Protein AF-J1HLP3-F1 (afdb_monomer_lite)

Organism: NCBI:txid1125718

Sequence (208 aa):
MIPVDDSLIGHPLFWMPQRLLGRFELVSSDGTTQQEGQDVWVARVLLEAIAAGWYERSTGKWIDVLSEADREPDHVRSWMTGILEDPVLDTLEAPVSADAQWAIEAAQGLVGHLRSASDALAAAEIAAAVRSGDPETVRSGALAAGVIGVVDGAGCHPFGGWERLASAPDDTELVASALDRLDELREAGEESLEQLAQVFLGPGGIDS

Radius of gyration: 21.53 Å; chains: 1; bounding box: 54×41×53 Å

Foldseek 3Di:
DPDDDPVPLQQQVVQADPLLVDWDFDQDPVRDTDTHFQLLSVQLSVLFCVLLVQADPVVRDGGGLCPPVPDDPVRSVCCVVVVDDDPCSVPRHRGGDPDSCPSSVVSVVQSVLVLLQVLLVLLVVLLVQLVVLPLVSVLVSLVSNQCRPQTSNRTDPPDPLSVVCNVVVNPPVSSVVSNVVSVVSNVSNPVSVVVVCCQPVNDVHSND

Structure (mmCIF, N/CA/C/O backbone):
data_AF-J1HLP3-F1
#
_entry.id   AF-J1HLP3-F1
#
loop_
_atom_site.group_PDB
_atom_site.id
_atom_site.type_symbol
_atom_site.label_atom_id
_atom_site.label_alt_id
_atom_site.label_comp_id
_atom_site.label_asym_id
_atom_site.label_entity_id
_atom_site.label_seq_id
_atom_site.pdbx_PDB_ins_code
_atom_site.Cartn_x
_atom_site.Cartn_y
_atom_site.Cartn_z
_atom_site.occupancy
_atom_site.B_iso_or_equiv
_atom_site.auth_seq_id
_atom_site.auth_comp_id
_atom_site.auth_asym_id
_atom_site.auth_atom_id
_atom_site.pdbx_PDB_model_num
ATOM 1 N N . MET A 1 1 ? -27.709 2.090 -7.097 1.00 47.44 1 MET A N 1
ATOM 2 C CA . MET A 1 1 ? -27.448 1.048 -6.088 1.00 47.44 1 MET A CA 1
ATOM 3 C C . MET A 1 1 ? -25.959 0.776 -6.156 1.00 47.44 1 MET A C 1
ATOM 5 O O . MET A 1 1 ? -25.502 0.397 -7.227 1.00 47.44 1 MET A O 1
ATOM 9 N N . ILE A 1 2 ? -25.197 1.116 -5.116 1.00 48.84 2 ILE A N 1
ATOM 10 C CA . ILE A 1 2 ? -23.770 0.771 -5.067 1.00 48.84 2 ILE A CA 1
ATOM 11 C C . ILE A 1 2 ? -23.734 -0.747 -4.854 1.00 48.84 2 ILE A C 1
ATOM 13 O O . ILE A 1 2 ? -24.358 -1.203 -3.895 1.00 48.84 2 ILE A O 1
ATOM 17 N N . PRO A 1 3 ? -23.139 -1.544 -5.755 1.00 51.41 3 PRO A N 1
ATOM 18 C CA . PRO A 1 3 ? -23.010 -2.973 -5.524 1.00 51.41 3 PRO A CA 1
ATOM 19 C C . PRO A 1 3 ? -22.101 -3.163 -4.312 1.00 51.41 3 PRO A C 1
ATOM 21 O O . PRO A 1 3 ? -20.925 -2.811 -4.347 1.00 51.41 3 PRO A O 1
ATOM 24 N N . VAL A 1 4 ? -22.680 -3.653 -3.223 1.00 55.81 4 VAL A N 1
ATOM 25 C CA . VAL A 1 4 ? -21.931 -4.052 -2.039 1.00 55.81 4 VAL A CA 1
ATOM 26 C C . VAL A 1 4 ? -21.602 -5.525 -2.224 1.00 55.81 4 VAL A C 1
ATOM 28 O O . VAL A 1 4 ? -22.507 -6.365 -2.198 1.00 55.81 4 VAL A O 1
ATOM 31 N N . ASP A 1 5 ? -20.329 -5.802 -2.488 1.00 65.75 5 ASP A N 1
ATOM 32 C CA . ASP A 1 5 ? -19.792 -7.157 -2.523 1.00 65.75 5 ASP A CA 1
ATOM 33 C C . ASP A 1 5 ? -19.903 -7.760 -1.117 1.00 65.75 5 ASP A C 1
ATOM 35 O O . ASP A 1 5 ? -19.338 -7.227 -0.160 1.00 65.75 5 ASP A O 1
ATOM 39 N N . ASP A 1 6 ? -20.654 -8.856 -0.990 1.00 70.38 6 ASP A N 1
ATOM 40 C CA . ASP A 1 6 ? -20.847 -9.571 0.279 1.00 70.38 6 ASP A CA 1
ATOM 41 C C . ASP A 1 6 ? -19.529 -10.071 0.878 1.00 70.38 6 ASP A C 1
ATOM 43 O O . ASP A 1 6 ? -19.445 -10.292 2.081 1.00 70.38 6 ASP A O 1
ATOM 47 N N . SER A 1 7 ? -18.476 -10.208 0.069 1.00 71.88 7 SER A N 1
ATOM 48 C CA . SER A 1 7 ? -17.144 -10.556 0.565 1.00 71.88 7 SER A CA 1
ATOM 49 C C . SER A 1 7 ? -16.415 -9.396 1.254 1.00 71.88 7 SER A C 1
ATOM 51 O O . SER A 1 7 ? -15.420 -9.628 1.937 1.00 71.88 7 SER A O 1
ATOM 53 N N . LEU A 1 8 ? -16.899 -8.155 1.105 1.00 82.44 8 LEU A N 1
ATOM 54 C CA . LEU A 1 8 ? -16.246 -6.952 1.629 1.00 82.44 8 LEU A CA 1
ATOM 55 C C . LEU A 1 8 ? -16.978 -6.312 2.813 1.00 82.44 8 LEU A C 1
ATOM 57 O O . LEU A 1 8 ? -16.366 -5.515 3.521 1.00 82.44 8 LEU A O 1
ATOM 61 N N . ILE A 1 9 ? -18.248 -6.650 3.068 1.00 89.62 9 ILE A N 1
ATOM 62 C CA . ILE A 1 9 ? -19.028 -6.022 4.154 1.00 89.62 9 ILE A CA 1
ATOM 63 C C . ILE A 1 9 ? -18.461 -6.290 5.540 1.00 89.62 9 ILE A C 1
ATOM 65 O O . ILE A 1 9 ? -18.619 -5.463 6.424 1.00 89.62 9 ILE A O 1
ATOM 69 N N . GLY A 1 10 ? -17.818 -7.440 5.731 1.00 90.81 10 GLY A N 1
ATOM 70 C CA . GLY A 1 10 ? -17.166 -7.817 6.980 1.00 90.81 10 GLY A CA 1
ATOM 71 C C . GLY A 1 10 ? -15.722 -7.333 7.068 1.00 90.81 10 GLY A C 1
ATOM 72 O O . GLY A 1 10 ? -15.094 -7.430 8.119 1.00 90.81 10 GLY A O 1
ATOM 73 N N . HIS A 1 11 ? -15.172 -6.816 5.965 1.00 93.12 11 HIS A N 1
ATOM 74 C CA . HIS A 1 11 ? -13.755 -6.508 5.860 1.00 93.12 11 HIS A CA 1
ATOM 75 C C . HIS A 1 11 ? -13.376 -5.370 6.823 1.00 93.12 11 HIS A C 1
ATOM 77 O O . HIS A 1 11 ? -14.059 -4.345 6.857 1.00 93.12 11 HIS A O 1
ATOM 83 N N . PRO A 1 12 ? -12.258 -5.463 7.563 1.00 94.19 12 PRO A N 1
ATOM 84 C CA . PRO A 1 12 ? -11.917 -4.480 8.593 1.00 94.19 12 PRO A CA 1
ATOM 85 C C . PRO A 1 12 ? -11.678 -3.066 8.049 1.00 94.19 12 PRO A C 1
ATOM 87 O O . PRO A 1 12 ? -11.952 -2.091 8.736 1.00 94.19 12 PRO A O 1
ATOM 90 N N . LEU A 1 13 ? -11.247 -2.932 6.788 1.00 92.62 13 LEU A N 1
ATOM 91 C CA . LEU A 1 13 ? -11.145 -1.622 6.121 1.00 92.62 13 LEU A CA 1
ATOM 92 C C . LEU A 1 13 ? -12.501 -0.935 5.889 1.00 92.62 13 LEU A C 1
ATOM 94 O O . LEU A 1 13 ? -12.539 0.287 5.776 1.00 92.62 13 LEU A O 1
ATOM 98 N N . PHE A 1 14 ? -13.599 -1.693 5.806 1.00 91.56 14 PHE A N 1
ATOM 99 C CA . PHE A 1 14 ? -14.944 -1.120 5.744 1.00 91.56 14 PHE A CA 1
ATOM 100 C C . PHE A 1 14 ? -15.361 -0.551 7.110 1.00 91.56 14 PHE A C 1
ATOM 102 O O . PHE A 1 14 ? -15.952 0.522 7.178 1.00 91.56 14 PHE A O 1
ATOM 109 N N . TRP A 1 15 ? -14.960 -1.224 8.189 1.00 93.62 15 TRP A N 1
ATOM 110 C CA . TRP A 1 15 ? -15.198 -0.833 9.582 1.00 93.62 15 TRP A CA 1
ATOM 111 C C . TRP A 1 15 ? -14.008 -0.087 10.198 1.00 93.62 15 TRP A C 1
ATOM 113 O O . TRP A 1 15 ? -13.734 -0.218 11.390 1.00 93.62 15 TRP A O 1
ATOM 123 N N . MET A 1 16 ? -13.240 0.646 9.388 1.00 93.62 16 MET A N 1
ATOM 124 C CA . MET A 1 16 ? -11.990 1.239 9.851 1.00 93.62 16 MET A CA 1
ATOM 125 C C . MET A 1 16 ? -12.255 2.312 10.922 1.00 93.62 16 MET A C 1
ATOM 127 O O . MET A 1 16 ? -12.976 3.271 10.642 1.00 93.62 16 MET A O 1
ATOM 131 N N . PRO A 1 17 ? -11.626 2.216 12.108 1.00 93.00 17 PRO A N 1
ATOM 132 C CA . PRO A 1 17 ? -11.830 3.175 13.185 1.00 93.00 17 PRO A CA 1
ATOM 133 C C . PRO A 1 17 ? -11.520 4.608 12.782 1.00 93.00 17 PRO A C 1
ATOM 135 O O . PRO A 1 17 ? -10.526 4.881 12.095 1.00 93.00 17 PRO A O 1
ATOM 138 N N . GLN A 1 18 ? -12.291 5.553 13.318 1.00 89.00 18 GLN A N 1
ATOM 139 C CA . GLN A 1 18 ? -12.157 6.969 12.960 1.00 89.00 18 GLN A CA 1
ATOM 140 C C . GLN A 1 18 ? -10.745 7.528 13.202 1.00 89.00 18 GLN A C 1
ATOM 142 O O . GLN A 1 18 ? -10.251 8.369 12.446 1.00 89.00 18 GLN A O 1
ATOM 147 N N . ARG A 1 19 ? -10.050 7.025 14.229 1.00 89.38 19 ARG A N 1
ATOM 148 C CA . ARG A 1 19 ? -8.669 7.422 14.550 1.00 89.38 19 ARG A CA 1
ATOM 149 C C . ARG A 1 19 ? -7.654 7.046 13.461 1.00 89.38 19 ARG A C 1
ATOM 151 O O . ARG A 1 19 ? -6.606 7.676 13.358 1.00 89.38 19 ARG A O 1
ATOM 158 N N . LEU A 1 20 ? -7.947 6.027 12.652 1.00 93.00 20 LEU A N 1
ATOM 159 C CA . LEU A 1 20 ? -7.098 5.616 11.535 1.00 93.00 20 LEU A CA 1
ATOM 160 C C . LEU A 1 20 ? -7.429 6.377 10.253 1.00 93.00 20 LEU A C 1
ATOM 162 O O . LEU A 1 20 ? -6.534 6.599 9.445 1.00 93.00 20 LEU A O 1
ATOM 166 N N . LEU A 1 21 ? -8.670 6.844 10.093 1.00 91.44 21 LEU A N 1
ATOM 167 C CA . LEU A 1 21 ? -9.077 7.705 8.978 1.00 91.44 21 LEU A CA 1
ATOM 168 C C . LEU A 1 21 ? -8.406 9.087 9.026 1.00 91.44 21 LEU A C 1
ATOM 170 O O . LEU A 1 21 ? -8.060 9.650 7.986 1.00 91.44 21 LEU A O 1
ATOM 174 N N . GLY A 1 22 ? -8.213 9.636 10.228 1.00 90.75 22 GLY A N 1
ATOM 175 C CA . GLY A 1 22 ? -7.547 10.923 10.426 1.00 90.75 22 GLY A CA 1
ATOM 176 C C . GLY A 1 22 ? -6.064 10.886 10.047 1.00 90.75 22 GLY A C 1
ATOM 177 O O . GLY A 1 22 ? -5.365 9.920 10.350 1.00 90.75 22 GLY A O 1
ATOM 178 N N . ARG A 1 23 ? -5.577 11.957 9.409 1.00 92.69 23 ARG A N 1
ATOM 179 C CA . ARG A 1 23 ? -4.147 12.169 9.135 1.00 92.69 23 ARG A CA 1
ATOM 180 C C . ARG A 1 23 ? -3.478 12.896 10.291 1.00 92.69 23 ARG A C 1
ATOM 182 O O . ARG A 1 23 ? -4.046 13.857 10.810 1.00 92.69 23 ARG A O 1
ATOM 189 N N . PHE A 1 24 ? -2.268 12.478 10.645 1.00 91.31 24 PHE A N 1
ATOM 190 C CA . PHE A 1 24 ? -1.461 13.193 11.634 1.00 91.31 24 PHE A CA 1
ATOM 191 C C . PHE A 1 24 ? -0.883 14.494 11.062 1.00 91.31 24 PHE A C 1
ATOM 193 O O . PHE A 1 24 ? -0.587 14.593 9.870 1.00 91.31 24 PHE A O 1
ATOM 200 N N . GLU A 1 25 ? -0.691 15.486 11.930 1.00 92.75 25 GLU A N 1
ATOM 201 C CA . GLU A 1 25 ? 0.214 16.606 11.675 1.00 92.75 25 GLU A CA 1
ATOM 202 C C . GLU A 1 25 ? 1.593 16.223 12.221 1.00 92.75 25 GLU A C 1
ATOM 204 O O . GLU A 1 25 ? 1.755 15.949 13.410 1.00 92.75 25 GLU A O 1
ATOM 209 N N . LEU A 1 26 ? 2.575 16.141 11.330 1.00 88.25 26 LEU A N 1
ATOM 210 C CA . LEU A 1 26 ? 3.936 15.721 11.624 1.00 88.25 26 LEU A CA 1
ATOM 211 C C . LEU A 1 26 ? 4.825 16.950 11.751 1.00 88.25 26 LEU A C 1
ATOM 213 O O . LEU A 1 26 ? 4.762 17.855 10.921 1.00 88.25 26 LEU A O 1
ATOM 217 N N . VAL A 1 27 ? 5.681 16.959 12.770 1.00 85.75 27 VAL A N 1
ATOM 218 C CA . VAL A 1 27 ? 6.679 18.012 12.971 1.00 85.75 27 VAL A CA 1
ATOM 219 C C . VAL A 1 27 ? 8.010 17.533 12.404 1.00 85.75 27 VAL A C 1
ATOM 221 O O . VAL A 1 27 ? 8.578 16.545 12.869 1.00 85.75 27 VAL A O 1
ATOM 224 N N . SER A 1 28 ? 8.501 18.230 11.389 1.00 79.50 28 SER A N 1
ATOM 225 C CA . SER A 1 28 ? 9.809 18.003 10.782 1.00 79.50 28 SER A CA 1
ATOM 226 C C . SER A 1 28 ? 10.940 18.448 11.714 1.00 79.50 28 SER A C 1
ATOM 228 O O . SER A 1 28 ? 10.756 19.249 12.631 1.00 79.50 28 SER A O 1
ATOM 230 N N . SER A 1 29 ? 12.159 17.973 11.449 1.00 77.62 29 SER A N 1
ATOM 231 C CA . SER A 1 29 ? 13.353 18.318 12.237 1.00 77.62 29 SER A CA 1
ATOM 232 C C . SER A 1 29 ? 13.710 19.810 12.222 1.00 77.62 29 SER A C 1
ATOM 234 O O . SER A 1 29 ? 14.418 20.281 13.107 1.00 77.62 29 SER A O 1
ATOM 236 N N . ASP A 1 30 ? 13.243 20.554 11.219 1.00 83.69 30 ASP A N 1
ATOM 237 C CA . ASP A 1 30 ? 13.408 22.007 11.095 1.00 83.69 30 ASP A CA 1
ATOM 238 C C . ASP A 1 30 ? 12.292 22.811 11.794 1.00 83.69 30 ASP A C 1
ATOM 240 O O . ASP A 1 30 ? 12.280 24.040 11.735 1.00 83.69 30 ASP A O 1
ATOM 244 N N . GLY A 1 31 ? 11.367 22.127 12.478 1.00 83.69 31 GLY A N 1
ATOM 245 C CA . GLY A 1 31 ? 10.236 22.728 13.179 1.00 83.69 31 GLY A CA 1
ATOM 246 C C . GLY A 1 31 ? 9.052 23.081 12.279 1.00 83.69 31 GLY A C 1
ATOM 247 O O . GLY A 1 31 ? 8.074 23.642 12.774 1.00 83.69 31 GLY A O 1
ATOM 248 N N . THR A 1 32 ? 9.110 22.770 10.981 1.00 89.25 32 THR A N 1
ATOM 249 C CA . THR A 1 32 ? 7.949 22.907 10.095 1.00 89.25 32 THR A CA 1
ATOM 250 C C . THR A 1 32 ? 6.942 21.796 10.358 1.00 89.25 32 THR A C 1
ATOM 252 O O . THR A 1 32 ? 7.313 20.692 10.759 1.00 89.25 32 THR A O 1
ATOM 255 N N . THR A 1 33 ? 5.657 22.082 10.150 1.00 89.81 33 THR A N 1
ATOM 256 C CA . THR A 1 33 ? 4.617 21.055 10.204 1.00 89.81 33 THR A CA 1
ATOM 257 C C . THR A 1 33 ? 4.178 20.662 8.805 1.00 89.81 33 THR A C 1
ATOM 259 O O . THR A 1 33 ? 4.076 21.493 7.900 1.00 89.81 33 THR A O 1
ATOM 262 N N . GLN A 1 34 ? 3.939 19.369 8.621 1.00 89.88 34 GLN A N 1
ATOM 263 C CA . GLN A 1 34 ? 3.409 18.806 7.390 1.00 89.88 34 GLN A CA 1
ATOM 264 C C . GLN A 1 34 ? 2.355 17.759 7.717 1.00 89.88 34 GLN A C 1
ATOM 266 O O . GLN A 1 34 ? 2.442 17.056 8.722 1.00 89.88 34 GLN A O 1
ATOM 271 N N . GLN A 1 35 ? 1.347 17.644 6.864 1.00 93.50 35 GLN A N 1
ATOM 272 C CA . GLN A 1 35 ? 0.373 16.575 7.000 1.00 93.50 35 GLN A CA 1
ATOM 273 C C . GLN A 1 35 ? 1.020 15.233 6.638 1.00 93.50 35 GLN A C 1
ATOM 275 O O . GLN A 1 35 ? 1.859 15.153 5.744 1.00 93.50 35 GLN A O 1
ATOM 280 N N . GLU A 1 36 ? 0.613 14.176 7.331 1.00 93.56 36 GLU A N 1
ATOM 281 C CA . GLU A 1 36 ? 0.988 12.801 7.022 1.00 93.56 36 GLU A CA 1
ATOM 282 C C . GLU A 1 36 ? 0.704 12.448 5.551 1.00 93.56 36 GLU A C 1
ATOM 284 O O . GLU A 1 36 ? -0.452 12.459 5.107 1.00 93.56 36 GLU A O 1
ATOM 289 N N . GLY A 1 37 ? 1.768 12.086 4.825 1.00 93.06 37 GLY A N 1
ATOM 290 C CA . GLY A 1 37 ? 1.714 11.633 3.435 1.00 93.06 37 GLY A CA 1
ATOM 291 C C . GLY A 1 37 ? 0.878 10.364 3.245 1.00 93.06 37 GLY A C 1
ATOM 292 O O . GLY A 1 37 ? 0.581 9.628 4.189 1.00 93.06 37 GLY A O 1
ATOM 293 N N . GLN A 1 38 ? 0.441 10.106 2.014 1.00 94.69 38 GLN A N 1
ATOM 294 C CA . GLN A 1 38 ? -0.364 8.933 1.680 1.00 94.69 38 GLN A CA 1
ATOM 295 C C . GLN A 1 38 ? 0.337 7.616 2.020 1.00 94.69 38 GLN A C 1
ATOM 297 O O . GLN A 1 38 ? -0.302 6.765 2.632 1.00 94.69 38 GLN A O 1
ATOM 302 N N . ASP A 1 39 ? 1.618 7.457 1.706 1.00 94.31 39 ASP A N 1
ATOM 303 C CA . ASP A 1 39 ? 2.309 6.184 1.928 1.00 94.31 39 ASP A CA 1
ATOM 304 C C . ASP A 1 39 ? 2.539 5.935 3.421 1.00 94.31 39 ASP A C 1
ATOM 306 O O . ASP A 1 39 ? 2.389 4.808 3.885 1.00 94.31 39 ASP A O 1
ATOM 310 N N . VAL A 1 40 ? 2.838 6.993 4.188 1.00 95.38 40 VAL A N 1
ATOM 311 C CA . VAL A 1 40 ? 2.975 6.913 5.653 1.00 95.38 40 VAL A CA 1
ATOM 312 C C . VAL A 1 40 ? 1.655 6.478 6.279 1.00 95.38 40 VAL A C 1
ATOM 314 O O . VAL A 1 40 ? 1.637 5.582 7.116 1.00 95.38 40 VAL A O 1
ATOM 317 N N . TRP A 1 41 ? 0.542 7.051 5.821 1.00 95.62 41 TRP A N 1
ATOM 318 C CA . TRP A 1 41 ? -0.785 6.673 6.291 1.00 95.62 41 TRP A CA 1
ATOM 319 C C . TRP A 1 41 ? -1.153 5.235 5.953 1.00 95.62 41 TRP A C 1
ATOM 321 O O . TRP A 1 41 ? -1.623 4.509 6.826 1.00 95.62 41 TRP A O 1
ATOM 331 N N . VAL A 1 42 ? -0.918 4.801 4.711 1.00 94.75 42 VAL A N 1
ATOM 332 C CA . VAL A 1 42 ? -1.164 3.409 4.315 1.00 94.75 42 VAL A CA 1
ATOM 333 C C . VAL A 1 42 ? -0.308 2.467 5.159 1.00 94.75 42 VAL A C 1
ATOM 335 O O . VAL A 1 42 ? -0.836 1.504 5.711 1.00 94.75 42 VAL A O 1
ATOM 338 N N . ALA A 1 43 ? 0.984 2.766 5.328 1.00 95.12 43 ALA A N 1
ATOM 339 C CA . ALA A 1 43 ? 1.875 1.975 6.169 1.00 95.12 43 ALA A CA 1
ATOM 340 C C . ALA A 1 43 ? 1.367 1.911 7.615 1.00 95.12 43 ALA A C 1
ATOM 342 O O . ALA A 1 43 ? 1.284 0.826 8.181 1.00 95.12 43 ALA A O 1
ATOM 343 N N . ARG A 1 44 ? 0.941 3.040 8.191 1.00 95.06 44 ARG A N 1
ATOM 344 C CA . ARG A 1 44 ? 0.368 3.100 9.539 1.00 95.06 44 ARG A CA 1
ATOM 345 C C . ARG A 1 44 ? -0.884 2.239 9.682 1.00 95.06 44 ARG A C 1
ATOM 347 O O . ARG A 1 44 ? -0.994 1.497 10.653 1.00 95.06 44 ARG A O 1
ATOM 354 N N . VAL A 1 45 ? -1.817 2.318 8.732 1.00 94.94 45 VAL A N 1
ATOM 355 C CA . VAL A 1 45 ? -3.043 1.502 8.741 1.00 94.94 45 VAL A CA 1
ATOM 356 C C . VAL A 1 45 ? -2.704 0.013 8.659 1.00 94.94 45 VAL A C 1
ATOM 358 O O . VAL A 1 45 ? -3.277 -0.780 9.399 1.00 94.94 45 VAL A O 1
ATOM 361 N N . LEU A 1 46 ? -1.757 -0.380 7.804 1.00 93.25 46 LEU A N 1
ATOM 362 C CA . LEU A 1 46 ? -1.355 -1.784 7.661 1.00 93.25 46 LEU A CA 1
ATOM 363 C C . LEU A 1 46 ? -0.575 -2.305 8.876 1.00 93.25 46 LEU A C 1
ATOM 365 O O . LEU A 1 46 ? -0.761 -3.453 9.269 1.00 93.25 46 LEU A O 1
ATOM 369 N N . LEU A 1 47 ? 0.260 -1.472 9.500 1.00 92.38 47 LEU A N 1
ATOM 370 C CA . LEU A 1 47 ? 0.934 -1.803 10.758 1.00 92.38 47 LEU A CA 1
ATOM 371 C C . LEU A 1 47 ? -0.082 -2.023 11.881 1.00 92.38 47 LEU A C 1
ATOM 373 O O . LEU A 1 47 ? 0.008 -3.011 12.608 1.00 92.38 47 LEU A O 1
ATOM 377 N N . GLU A 1 48 ? -1.090 -1.155 11.971 1.00 92.94 48 GLU A N 1
ATOM 378 C CA . GLU A 1 48 ? -2.200 -1.332 12.903 1.00 92.94 48 GLU A CA 1
ATOM 379 C C . GLU A 1 48 ? -2.979 -2.617 12.613 1.00 92.94 48 GLU A C 1
ATOM 381 O O . GLU A 1 48 ? -3.254 -3.383 13.532 1.00 92.94 48 GLU A O 1
ATOM 386 N N . ALA A 1 49 ? -3.266 -2.901 11.341 1.00 92.31 49 ALA A N 1
ATOM 387 C CA . ALA A 1 49 ? -3.940 -4.125 10.927 1.00 92.31 49 ALA A CA 1
ATOM 388 C C . ALA A 1 49 ? -3.164 -5.385 11.347 1.00 92.31 49 ALA A C 1
ATOM 390 O O . ALA A 1 49 ? -3.766 -6.371 11.769 1.00 92.31 49 ALA A O 1
ATOM 391 N N . ILE A 1 50 ? -1.831 -5.358 11.270 1.00 89.06 50 ILE A N 1
ATOM 392 C CA . ILE A 1 50 ? -0.983 -6.458 11.738 1.00 89.06 50 ILE A CA 1
ATOM 393 C C . ILE A 1 50 ? -1.066 -6.586 13.264 1.00 89.06 50 ILE A C 1
ATOM 395 O O . ILE A 1 50 ? -1.363 -7.671 13.764 1.00 89.06 50 ILE A O 1
ATOM 399 N N . ALA A 1 51 ? -0.847 -5.496 14.003 1.00 88.81 51 ALA A N 1
ATOM 400 C CA . ALA A 1 51 ? -0.803 -5.527 15.466 1.00 88.81 51 ALA A CA 1
ATOM 401 C C . ALA A 1 51 ? -2.160 -5.853 16.108 1.00 88.81 51 ALA A C 1
ATOM 403 O O . ALA A 1 51 ? -2.222 -6.559 17.112 1.00 88.81 51 ALA A O 1
ATOM 404 N N . ALA A 1 52 ? -3.254 -5.376 15.512 1.00 91.38 52 ALA A N 1
ATOM 405 C CA . ALA A 1 52 ? -4.617 -5.639 15.958 1.00 91.38 52 ALA A CA 1
ATOM 406 C C . ALA A 1 52 ? -5.188 -6.965 15.422 1.00 91.38 52 ALA A C 1
ATOM 408 O O . ALA A 1 52 ? -6.354 -7.274 15.666 1.00 91.38 52 ALA A O 1
ATOM 409 N N . GLY A 1 53 ? -4.389 -7.752 14.691 1.00 90.81 53 GLY A N 1
ATOM 410 C CA . GLY A 1 53 ? -4.771 -9.086 14.233 1.00 90.81 53 GLY A CA 1
ATOM 411 C C . GLY A 1 53 ? -5.834 -9.098 13.134 1.00 90.81 53 GLY A C 1
ATOM 412 O O . GLY A 1 53 ? -6.571 -10.070 13.017 1.00 90.81 53 GLY A O 1
ATOM 413 N N . TRP A 1 54 ? -5.929 -8.045 12.319 1.00 93.31 54 TRP A N 1
ATOM 414 C CA . TRP A 1 54 ? -6.883 -7.977 11.206 1.00 93.31 54 TRP A CA 1
ATOM 415 C C . TRP A 1 54 ? -6.566 -8.972 10.102 1.00 93.31 54 TRP A C 1
ATOM 417 O O . TRP A 1 54 ? -7.472 -9.364 9.373 1.00 93.31 54 TRP A O 1
ATOM 427 N N . TYR A 1 55 ? -5.292 -9.332 9.950 1.00 90.25 55 TYR A N 1
ATOM 428 C CA . TYR A 1 55 ? -4.806 -10.189 8.880 1.00 90.25 55 TYR A CA 1
ATOM 429 C C . TYR A 1 55 ? -4.029 -11.380 9.443 1.00 90.25 55 TYR A C 1
ATOM 431 O O . TYR A 1 55 ? -2.965 -11.233 10.049 1.00 90.25 55 TYR A O 1
ATOM 439 N N . GLU A 1 56 ? -4.544 -12.583 9.202 1.00 87.44 56 GLU A N 1
ATOM 440 C CA . GLU A 1 56 ? -3.889 -13.836 9.547 1.00 87.44 56 GLU A CA 1
ATOM 441 C C . GLU A 1 56 ? -2.955 -14.265 8.407 1.00 87.44 56 GLU A C 1
ATOM 443 O O . GLU A 1 56 ? -3.372 -14.791 7.373 1.00 87.44 56 GLU A O 1
ATOM 448 N N . ARG A 1 57 ? -1.648 -14.076 8.609 1.00 80.25 57 ARG A N 1
ATOM 449 C CA . ARG A 1 57 ? -0.621 -14.367 7.594 1.00 80.25 57 ARG A CA 1
ATOM 450 C C . ARG A 1 57 ? -0.527 -15.833 7.179 1.00 80.25 57 ARG A C 1
ATOM 452 O O . ARG A 1 57 ? -0.227 -16.105 6.022 1.00 80.25 57 ARG A O 1
ATOM 459 N N . SER A 1 58 ? -0.767 -16.769 8.095 1.00 83.88 58 SER A N 1
ATOM 460 C CA . SER A 1 58 ? -0.692 -18.213 7.820 1.00 83.88 58 SER A CA 1
ATOM 461 C C . SER A 1 58 ? -1.766 -18.676 6.832 1.00 83.88 58 SER A C 1
ATOM 463 O O . SER A 1 58 ? -1.536 -19.616 6.071 1.00 83.88 58 SER A O 1
ATOM 465 N N . THR A 1 59 ? -2.931 -18.025 6.839 1.00 87.00 59 THR A N 1
ATOM 466 C CA . THR A 1 59 ? -4.080 -18.378 5.997 1.00 87.00 59 THR A CA 1
ATOM 467 C C . THR A 1 59 ? -4.318 -17.383 4.866 1.00 87.00 59 THR A C 1
ATOM 469 O O . THR A 1 59 ? -5.052 -17.700 3.929 1.00 87.00 59 THR A O 1
ATOM 472 N N . GLY A 1 60 ? -3.702 -16.201 4.937 1.00 85.44 60 GLY A N 1
ATOM 473 C CA . GLY A 1 60 ? -3.925 -15.101 4.008 1.00 85.44 60 GLY A CA 1
ATOM 474 C C . GLY A 1 60 ? -5.318 -14.485 4.134 1.00 85.44 60 GLY A C 1
ATOM 475 O O . GLY A 1 60 ? -5.842 -13.957 3.153 1.00 85.44 60 GLY A O 1
ATOM 476 N N . LYS A 1 61 ? -5.955 -14.605 5.305 1.00 89.62 61 LYS A N 1
ATOM 477 C CA . LYS A 1 61 ? -7.338 -14.171 5.526 1.00 89.62 61 LYS A CA 1
ATOM 478 C C . LYS A 1 61 ? -7.408 -12.927 6.390 1.00 89.62 61 LYS A C 1
ATOM 480 O O . LYS A 1 61 ? -6.626 -12.753 7.319 1.00 89.62 61 LYS A O 1
ATOM 485 N N . TRP A 1 62 ? -8.399 -12.100 6.096 1.00 92.69 62 TRP A N 1
ATOM 486 C CA . TRP A 1 62 ? -8.798 -10.996 6.954 1.00 92.69 62 TRP A CA 1
ATOM 487 C C . TRP A 1 62 ? -9.838 -11.469 7.967 1.00 92.69 62 TRP A C 1
ATOM 489 O O . TRP A 1 62 ? -10.584 -12.413 7.691 1.00 92.69 62 TRP A O 1
ATOM 499 N N . ILE A 1 63 ? -9.895 -10.813 9.123 1.00 92.69 63 ILE A N 1
ATOM 500 C CA . ILE A 1 63 ? -11.004 -10.987 10.060 1.00 92.69 63 ILE A CA 1
ATOM 501 C C . ILE A 1 63 ? -12.315 -10.539 9.416 1.00 92.69 63 ILE A C 1
ATOM 503 O O . ILE A 1 63 ? -12.334 -9.698 8.516 1.00 92.69 63 ILE A O 1
ATOM 507 N N . ASP A 1 64 ? -13.409 -11.076 9.932 1.00 92.44 64 ASP A N 1
ATOM 508 C CA . ASP A 1 64 ? -14.746 -10.575 9.661 1.00 92.44 64 ASP A CA 1
ATOM 509 C C . ASP A 1 64 ? -15.233 -9.809 10.895 1.00 92.44 64 ASP A C 1
ATOM 511 O O . ASP A 1 64 ? -15.526 -10.407 11.931 1.00 92.44 64 ASP A O 1
ATOM 515 N N . VAL A 1 65 ? -15.296 -8.482 10.798 1.00 92.88 65 VAL A N 1
ATOM 516 C CA . VAL A 1 65 ? -15.744 -7.607 11.894 1.00 92.88 65 VAL A CA 1
ATOM 517 C C . VAL A 1 65 ? -17.220 -7.843 12.229 1.00 92.88 65 VAL A C 1
ATOM 519 O O . VAL A 1 65 ? -17.634 -7.642 13.369 1.00 92.88 65 VAL A O 1
ATOM 522 N N . LEU A 1 66 ? -18.012 -8.332 11.270 1.00 91.38 66 LEU A N 1
ATOM 523 C CA . LEU A 1 66 ? -19.410 -8.685 11.496 1.00 91.38 66 LEU A CA 1
ATOM 524 C C . LEU A 1 66 ? -19.579 -10.054 12.159 1.00 91.38 66 LEU A C 1
ATOM 526 O O . LEU A 1 66 ? -20.676 -10.359 12.607 1.00 91.38 66 LEU A O 1
ATOM 530 N N . SER A 1 67 ? -18.525 -10.867 12.281 1.00 88.88 67 SER A N 1
ATOM 531 C CA . SER A 1 67 ? -18.653 -12.234 12.809 1.00 88.88 67 SER A CA 1
ATOM 532 C C . SER A 1 67 ? -19.257 -12.309 14.219 1.00 88.88 67 SER A C 1
ATOM 534 O O . SER A 1 67 ? -19.890 -13.309 14.558 1.00 88.88 67 SER A O 1
ATOM 536 N N . GLU A 1 68 ? -19.104 -11.253 15.025 1.00 83.75 68 GLU A N 1
ATOM 537 C CA . GLU A 1 68 ? -19.702 -11.140 16.363 1.00 83.75 68 GLU A CA 1
ATOM 538 C C . GLU A 1 68 ? -20.972 -10.273 16.397 1.00 83.75 68 GLU A C 1
ATOM 540 O O . GLU A 1 68 ? -21.789 -10.386 17.316 1.00 83.75 68 GLU A O 1
ATOM 545 N N . ALA A 1 69 ? -21.164 -9.413 15.395 1.00 83.44 69 ALA A N 1
ATOM 546 C CA . ALA A 1 69 ? -22.364 -8.610 15.242 1.00 83.44 69 ALA A CA 1
ATOM 547 C C . ALA A 1 69 ? -23.382 -9.445 14.465 1.00 83.44 69 ALA A C 1
ATOM 549 O O . ALA A 1 69 ? -23.350 -9.449 13.248 1.00 83.44 69 ALA A O 1
ATOM 550 N N . ASP A 1 70 ? -24.263 -10.164 15.165 1.00 85.25 70 ASP A N 1
ATOM 551 C CA . ASP A 1 70 ? -25.346 -11.002 14.612 1.00 85.25 70 ASP A CA 1
ATOM 552 C C . ASP A 1 70 ? -26.239 -10.228 13.608 1.00 85.25 70 ASP A C 1
ATOM 554 O O . ASP A 1 70 ? -27.312 -9.722 13.959 1.00 85.25 70 ASP A O 1
ATOM 558 N N . ARG A 1 71 ? -25.735 -10.020 12.383 1.00 88.88 71 ARG A N 1
ATOM 559 C CA . ARG A 1 71 ? -26.243 -9.119 11.344 1.00 88.88 71 ARG A CA 1
ATOM 560 C C . ARG A 1 71 ? -25.950 -9.680 9.967 1.00 88.88 71 ARG A C 1
ATOM 562 O O . ARG A 1 71 ? -24.813 -9.776 9.522 1.00 88.88 71 ARG A O 1
ATOM 569 N N . GLU A 1 72 ? -27.032 -9.981 9.269 1.00 88.94 72 GLU A N 1
ATOM 570 C CA . GLU A 1 72 ? -26.987 -10.479 7.903 1.00 88.94 72 GLU A CA 1
ATOM 571 C C . GLU A 1 72 ? -26.624 -9.365 6.899 1.00 88.94 72 GLU A C 1
ATOM 573 O O . GLU A 1 72 ? -26.960 -8.194 7.122 1.00 88.94 72 GLU A O 1
ATOM 578 N N . PRO A 1 73 ? -26.036 -9.707 5.740 1.00 87.81 73 PRO A N 1
ATOM 579 C CA . PRO A 1 73 ? -25.633 -8.741 4.716 1.00 87.81 73 PRO A CA 1
ATOM 580 C C . PRO A 1 73 ? -26.706 -7.724 4.300 1.00 87.81 73 PRO A C 1
ATOM 582 O O . PRO A 1 73 ? -26.439 -6.526 4.180 1.00 87.81 73 PRO A O 1
ATOM 585 N N . ASP A 1 74 ? -27.949 -8.172 4.116 1.00 89.56 74 ASP A N 1
ATOM 586 C CA . ASP A 1 74 ? -29.059 -7.299 3.711 1.00 89.56 74 ASP A CA 1
ATOM 587 C C . ASP A 1 74 ? -29.440 -6.278 4.792 1.00 89.56 74 ASP A C 1
ATOM 589 O O . ASP A 1 74 ? -29.900 -5.173 4.477 1.00 89.56 74 ASP A O 1
ATOM 593 N N . HIS A 1 75 ? -29.204 -6.617 6.062 1.00 92.06 75 HIS A N 1
ATOM 594 C CA . HIS A 1 75 ? -29.382 -5.705 7.186 1.00 92.06 75 HIS A CA 1
ATOM 595 C C . HIS A 1 75 ? -28.351 -4.577 7.113 1.00 92.06 75 HIS A C 1
ATOM 597 O O . HIS A 1 75 ? -28.720 -3.402 7.137 1.00 92.06 75 HIS A O 1
ATOM 603 N N . VAL A 1 76 ? -27.077 -4.933 6.920 1.00 91.94 76 VAL A N 1
ATOM 604 C CA . VAL A 1 76 ? -25.973 -3.973 6.775 1.00 91.94 76 VAL A CA 1
ATOM 605 C C . VAL A 1 76 ? -26.205 -3.057 5.572 1.00 91.94 76 VAL A C 1
ATOM 607 O O . VAL A 1 76 ? -26.080 -1.844 5.691 1.00 91.94 76 VAL A O 1
ATOM 610 N N . ARG A 1 77 ? -26.650 -3.587 4.426 1.00 89.94 77 ARG A N 1
ATOM 611 C CA . ARG A 1 77 ? -26.995 -2.767 3.244 1.00 89.94 77 ARG A CA 1
ATOM 612 C C . ARG A 1 77 ? -28.132 -1.781 3.506 1.00 89.94 77 ARG A C 1
ATOM 614 O O . ARG A 1 77 ? -28.093 -0.638 3.041 1.00 89.94 77 ARG A O 1
ATOM 621 N N . SER A 1 78 ? -29.164 -2.224 4.220 1.00 92.25 78 SER A N 1
ATOM 622 C CA . SER A 1 78 ? -30.301 -1.371 4.578 1.00 92.25 78 SER A CA 1
ATOM 623 C C . SER A 1 78 ? -29.864 -0.250 5.522 1.00 92.25 78 SER A C 1
ATOM 625 O O . SER A 1 78 ? -30.271 0.897 5.340 1.00 92.25 78 SER A O 1
ATOM 627 N N . TRP A 1 79 ? -28.967 -0.556 6.461 1.00 93.38 79 TRP A N 1
ATOM 628 C CA . TRP A 1 79 ? -28.331 0.431 7.329 1.00 93.38 79 TRP A CA 1
ATOM 629 C C . TRP A 1 79 ? -27.464 1.428 6.542 1.00 93.38 79 TRP A C 1
ATOM 631 O O . TRP A 1 79 ? -27.694 2.632 6.611 1.00 93.38 79 TRP A O 1
ATOM 641 N N . MET A 1 80 ? -26.566 0.952 5.671 1.00 89.00 80 MET A N 1
ATOM 642 C CA . MET A 1 80 ? -25.691 1.804 4.844 1.00 89.00 80 MET A CA 1
ATOM 643 C C . MET A 1 80 ? -26.450 2.790 3.948 1.00 89.00 80 MET A C 1
ATOM 645 O O . MET A 1 80 ? -25.934 3.847 3.589 1.00 89.00 80 MET A O 1
ATOM 649 N N . THR A 1 81 ? -27.661 2.427 3.522 1.00 91.31 81 THR A N 1
ATOM 650 C CA . THR A 1 81 ? -28.508 3.274 2.668 1.00 91.31 81 THR A CA 1
ATOM 651 C C . THR A 1 81 ? -29.424 4.203 3.466 1.00 91.31 81 THR A C 1
ATOM 653 O O . THR A 1 81 ? -30.186 4.961 2.865 1.00 91.31 81 THR A O 1
ATOM 656 N N . GLY A 1 82 ? -29.348 4.166 4.801 1.00 91.19 82 GLY A N 1
ATOM 657 C CA . GLY A 1 82 ? -30.186 4.947 5.709 1.00 91.19 82 GLY A CA 1
ATOM 658 C C . GLY A 1 82 ? -31.648 4.495 5.744 1.00 91.19 82 GLY A C 1
ATOM 659 O O . GLY A 1 82 ? -32.505 5.231 6.225 1.00 91.19 82 GLY A O 1
ATOM 660 N N . ILE A 1 83 ? -31.958 3.310 5.206 1.00 94.50 83 ILE A N 1
ATOM 661 C CA . ILE A 1 83 ? -33.300 2.711 5.275 1.00 94.50 83 ILE A CA 1
ATOM 662 C C . ILE A 1 83 ? -33.576 2.200 6.695 1.00 94.50 83 ILE A C 1
ATOM 664 O O . ILE A 1 83 ? -34.727 2.173 7.132 1.00 94.50 83 ILE A O 1
ATOM 668 N N . LEU A 1 84 ? -32.520 1.801 7.402 1.00 94.44 84 LEU A N 1
ATOM 669 C CA . LEU A 1 84 ? -32.558 1.255 8.748 1.00 94.44 84 LEU A CA 1
ATOM 670 C C . LEU A 1 84 ? -31.564 2.000 9.649 1.00 94.44 84 LEU A C 1
ATOM 672 O O . LEU A 1 84 ? -30.469 2.335 9.209 1.00 94.44 84 LEU A O 1
ATOM 676 N N . GLU A 1 85 ? -31.932 2.213 10.908 1.00 93.75 85 GLU A N 1
ATOM 677 C CA . GLU A 1 85 ? -31.012 2.643 11.967 1.00 93.75 85 GLU A CA 1
ATOM 678 C C . GLU A 1 85 ? -30.617 1.419 12.804 1.00 93.75 85 GLU A C 1
ATOM 680 O O . GLU A 1 85 ? -31.484 0.618 13.166 1.00 93.75 85 GLU A O 1
ATOM 685 N N . ASP A 1 86 ? -29.329 1.270 13.119 1.00 94.81 86 ASP A N 1
ATOM 686 C CA . ASP A 1 86 ? -28.829 0.170 13.945 1.00 94.81 86 ASP A CA 1
ATOM 687 C C . ASP A 1 86 ? -27.700 0.645 14.873 1.00 94.81 86 ASP A C 1
ATOM 689 O O . ASP A 1 86 ? -26.558 0.773 14.430 1.00 94.81 86 ASP A O 1
ATOM 693 N N . PRO A 1 87 ? -27.981 0.823 16.180 1.00 93.88 87 PRO A N 1
ATOM 694 C CA . PRO A 1 87 ? -26.989 1.290 17.146 1.00 93.88 87 PRO A CA 1
ATOM 695 C C . PRO A 1 87 ? -25.752 0.392 17.278 1.00 93.88 87 PRO A C 1
ATOM 697 O O . PRO A 1 87 ? -24.701 0.860 17.715 1.00 93.88 87 PRO A O 1
ATOM 700 N N . VAL A 1 88 ? -25.863 -0.902 16.949 1.00 93.88 88 VAL A N 1
ATOM 701 C CA . VAL A 1 88 ? -24.706 -1.806 16.955 1.00 93.88 88 VAL A CA 1
ATOM 702 C C . VAL A 1 88 ? -23.794 -1.457 15.788 1.00 93.88 88 VAL A C 1
ATOM 704 O O . VAL A 1 88 ? -22.614 -1.218 16.011 1.00 93.88 88 VAL A O 1
ATOM 707 N N . LEU A 1 89 ? -24.339 -1.358 14.572 1.00 93.56 89 LEU A N 1
ATOM 708 C CA . LEU A 1 89 ? -23.558 -1.010 13.381 1.00 93.56 89 LEU A CA 1
ATOM 709 C C . LEU A 1 89 ? -23.015 0.425 13.447 1.00 93.56 89 LEU A C 1
ATOM 711 O O . LEU A 1 89 ? -21.898 0.666 13.008 1.00 93.56 89 LEU A O 1
ATOM 715 N N . ASP A 1 90 ? -23.744 1.352 14.074 1.00 93.12 90 ASP A N 1
ATOM 716 C CA . ASP A 1 90 ? -23.302 2.740 14.279 1.00 93.12 90 ASP A CA 1
ATOM 717 C C . ASP A 1 90 ? -22.044 2.864 15.157 1.00 93.12 90 ASP A C 1
ATOM 719 O O . ASP A 1 90 ? -21.358 3.885 15.121 1.00 93.12 90 ASP A O 1
ATOM 723 N N . THR A 1 91 ? -21.759 1.850 15.980 1.00 92.69 91 THR A N 1
ATOM 724 C CA . THR A 1 91 ? -20.609 1.829 16.901 1.00 92.69 91 THR A CA 1
ATOM 725 C C . THR A 1 91 ? -19.597 0.737 16.575 1.00 92.69 91 THR A C 1
ATOM 727 O O . THR A 1 91 ? -18.584 0.619 17.264 1.00 92.69 91 THR A O 1
ATOM 730 N N . LEU A 1 92 ? -19.869 -0.065 15.544 1.00 94.12 92 LEU A N 1
ATOM 731 C CA . LEU A 1 92 ? -19.016 -1.168 15.149 1.00 94.12 92 LEU A CA 1
ATOM 732 C C . LEU A 1 92 ? -17.758 -0.624 14.471 1.00 94.12 92 LEU A C 1
ATOM 734 O O . LEU A 1 92 ? -17.825 0.146 13.517 1.00 94.12 92 LEU A O 1
ATOM 738 N N . GLU A 1 93 ? -16.603 -1.062 14.954 1.00 94.56 93 GLU A N 1
ATOM 739 C CA . GLU A 1 93 ? -15.303 -0.714 14.399 1.00 94.56 93 GLU A CA 1
ATOM 740 C C . GLU A 1 93 ? -14.382 -1.942 14.454 1.00 94.56 93 GLU A C 1
ATOM 742 O O . GLU A 1 93 ? -14.512 -2.802 15.330 1.00 94.56 93 GLU A O 1
ATOM 747 N N . ALA A 1 94 ? -13.428 -2.026 13.528 1.00 94.69 94 ALA A N 1
ATOM 748 C CA . ALA A 1 94 ? -12.365 -3.019 13.587 1.00 94.69 94 ALA A CA 1
ATOM 749 C C . ALA A 1 94 ? -11.477 -2.785 14.833 1.00 94.69 94 ALA A C 1
ATOM 751 O O . ALA A 1 94 ? -11.267 -1.638 15.239 1.00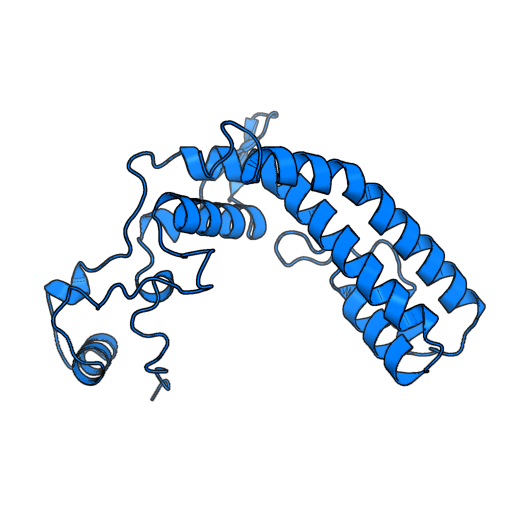 94.69 94 ALA A O 1
ATOM 752 N N . PRO A 1 95 ? -10.926 -3.844 15.455 1.00 93.12 95 PRO A N 1
ATOM 753 C CA . PRO A 1 95 ? -10.133 -3.711 16.676 1.00 93.12 95 PRO A CA 1
ATOM 754 C C . PRO A 1 95 ? -8.870 -2.884 16.435 1.00 93.12 95 PRO A C 1
ATOM 756 O O . PRO A 1 95 ? -8.351 -2.834 15.330 1.00 93.12 95 PRO A O 1
ATOM 759 N N . VAL A 1 96 ? -8.327 -2.257 17.469 1.00 92.31 96 VAL A N 1
ATOM 760 C CA . VAL A 1 96 ? -7.120 -1.436 17.353 1.00 92.31 96 VAL A CA 1
ATOM 761 C C . VAL A 1 96 ? -6.245 -1.548 18.592 1.00 92.31 96 VAL A C 1
ATOM 763 O O . VAL A 1 96 ? -6.730 -1.837 19.686 1.00 92.31 96 VAL A O 1
ATOM 766 N N . SER A 1 97 ? -4.952 -1.291 18.427 1.00 88.69 97 SER A N 1
ATOM 767 C CA . SER A 1 97 ? -3.969 -1.274 19.505 1.00 88.69 97 SER A CA 1
ATOM 768 C C . SER A 1 97 ? -4.298 -0.212 20.563 1.00 88.69 97 SER A C 1
ATOM 770 O O . SER A 1 97 ? -4.868 0.845 20.281 1.00 88.69 97 SER A O 1
ATOM 772 N N . ALA A 1 98 ? -3.924 -0.463 21.818 1.00 86.19 98 ALA A N 1
ATOM 773 C CA . ALA A 1 98 ? -4.163 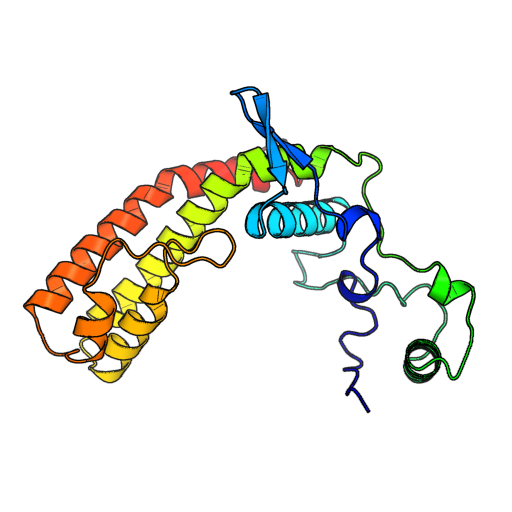0.501 22.896 1.00 86.19 98 ALA A CA 1
ATOM 774 C C . ALA A 1 98 ? -3.333 1.787 22.726 1.00 86.19 98 ALA A C 1
ATOM 776 O O . ALA A 1 98 ? -3.808 2.877 23.043 1.00 86.19 98 ALA A O 1
ATOM 777 N N . ASP A 1 99 ? -2.112 1.659 22.208 1.00 86.81 99 ASP A N 1
ATOM 778 C CA . ASP A 1 99 ? -1.261 2.792 21.862 1.00 86.81 99 ASP A CA 1
ATOM 779 C C . ASP A 1 99 ? -1.737 3.403 20.535 1.00 86.81 99 ASP A C 1
ATOM 781 O O . ASP A 1 99 ? -1.910 2.698 19.545 1.00 86.81 99 ASP A O 1
ATOM 785 N N . ALA A 1 100 ? -1.990 4.710 20.515 1.00 79.31 100 ALA A N 1
ATOM 786 C CA . ALA A 1 100 ? -2.423 5.423 19.314 1.00 79.31 100 ALA A CA 1
ATOM 787 C C . ALA A 1 100 ? -1.250 6.015 18.509 1.00 79.31 100 ALA A C 1
ATOM 789 O O . ALA A 1 100 ? -1.456 6.455 17.378 1.00 79.31 100 ALA A O 1
ATOM 790 N N . GLN A 1 101 ? -0.046 6.069 19.088 1.00 86.19 101 GLN A N 1
ATOM 791 C CA . GLN A 1 101 ? 1.131 6.718 18.506 1.00 86.19 101 GLN A CA 1
ATOM 792 C C . GLN A 1 101 ? 2.148 5.724 17.942 1.00 86.19 101 GLN A C 1
ATOM 794 O O . GLN A 1 101 ? 2.832 6.060 16.977 1.00 86.19 101 GLN A O 1
ATOM 799 N N . TRP A 1 102 ? 2.202 4.493 18.458 1.00 90.62 102 TRP A N 1
ATOM 800 C CA . TRP A 1 102 ? 3.190 3.499 18.012 1.00 90.62 102 TRP A CA 1
ATOM 801 C C . TRP A 1 102 ? 3.240 3.350 16.478 1.00 90.62 102 TRP A C 1
ATOM 803 O O . TRP A 1 102 ? 4.313 3.366 15.874 1.00 90.62 102 TRP A O 1
ATOM 813 N N . ALA A 1 103 ? 2.071 3.266 15.830 1.00 91.31 103 ALA A N 1
ATOM 814 C CA . ALA A 1 103 ? 1.978 2.972 14.408 1.00 91.31 103 ALA A CA 1
ATOM 815 C C . ALA A 1 103 ? 2.460 4.142 13.539 1.00 91.31 103 ALA A C 1
ATOM 817 O O . ALA A 1 103 ? 3.002 3.899 12.463 1.00 91.31 103 ALA A O 1
ATOM 818 N N . ILE A 1 104 ? 2.291 5.401 13.980 1.00 92.69 104 ILE A N 1
ATOM 819 C CA . ILE A 1 104 ? 2.818 6.550 13.227 1.00 92.69 104 ILE A CA 1
ATOM 820 C C . ILE A 1 104 ? 4.342 6.626 13.344 1.00 92.69 104 ILE A C 1
ATOM 822 O O . ILE A 1 104 ? 5.012 6.815 12.332 1.00 92.69 104 ILE A O 1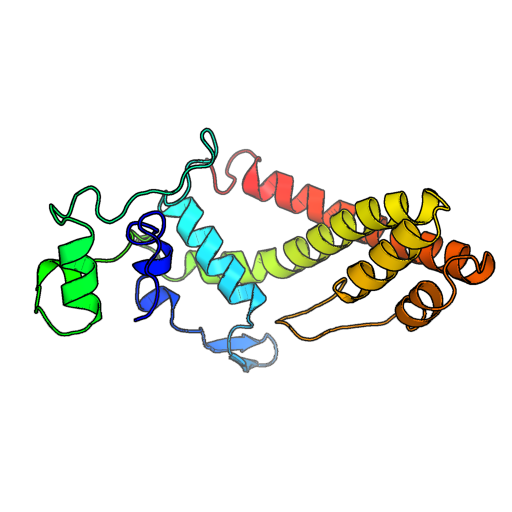
ATOM 826 N N . GLU A 1 105 ? 4.897 6.393 14.534 1.00 91.06 105 GLU A N 1
ATOM 827 C CA . GLU A 1 105 ? 6.349 6.380 14.747 1.00 91.06 105 GLU A CA 1
ATOM 828 C C . GLU A 1 105 ? 7.019 5.279 13.913 1.00 91.06 105 GLU A C 1
ATOM 830 O O . GLU A 1 105 ? 7.986 5.532 13.187 1.00 91.06 105 GLU A O 1
ATOM 835 N N . ALA A 1 106 ? 6.447 4.072 13.940 1.00 91.88 106 ALA A N 1
ATOM 836 C CA . ALA A 1 106 ? 6.907 2.954 13.127 1.00 91.88 106 ALA A CA 1
ATOM 837 C C . ALA A 1 106 ? 6.769 3.244 11.623 1.00 91.88 106 ALA A C 1
ATOM 839 O O . ALA A 1 106 ? 7.718 3.033 10.867 1.00 91.88 106 ALA A O 1
ATOM 840 N N . ALA A 1 107 ? 5.630 3.782 11.171 1.00 94.06 107 ALA A N 1
ATOM 841 C CA . ALA A 1 107 ? 5.420 4.112 9.763 1.00 94.06 107 ALA A CA 1
ATOM 842 C C . ALA A 1 107 ? 6.432 5.147 9.250 1.00 94.06 107 ALA A C 1
ATOM 844 O O . ALA A 1 107 ? 6.991 4.967 8.167 1.00 94.06 107 ALA A O 1
ATOM 845 N N . GLN A 1 108 ? 6.720 6.198 10.025 1.00 92.75 108 GLN A N 1
ATOM 846 C CA . GLN A 1 108 ? 7.720 7.205 9.656 1.00 92.75 108 GLN A CA 1
ATOM 847 C C . GLN A 1 108 ? 9.126 6.605 9.530 1.00 92.75 108 GLN A C 1
ATOM 849 O O . GLN A 1 108 ? 9.860 6.974 8.613 1.00 92.75 108 GLN A O 1
ATOM 854 N N . GLY A 1 109 ? 9.488 5.667 10.412 1.00 91.44 109 GLY A N 1
ATOM 855 C CA . GLY A 1 109 ? 10.768 4.958 10.344 1.00 91.44 109 GLY A CA 1
ATOM 856 C C . GLY A 1 109 ? 10.869 3.971 9.176 1.00 91.44 109 GLY A C 1
ATOM 857 O O . GLY A 1 109 ? 11.955 3.766 8.640 1.00 91.44 109 GLY A O 1
ATOM 858 N N . LEU A 1 110 ? 9.750 3.375 8.752 1.00 94.12 110 LEU A N 1
ATOM 859 C CA . LEU A 1 110 ? 9.744 2.287 7.768 1.00 94.12 110 LEU A CA 1
ATOM 860 C C . LEU A 1 110 ? 9.433 2.725 6.338 1.00 94.12 110 LEU A C 1
ATOM 862 O O . LEU A 1 110 ? 9.867 2.048 5.408 1.00 94.12 110 LEU A O 1
ATOM 866 N N . VAL A 1 111 ? 8.707 3.827 6.122 1.00 94.12 111 VAL A N 1
ATOM 867 C CA . VAL A 1 111 ? 8.196 4.190 4.784 1.00 94.12 111 VAL A CA 1
ATOM 868 C C . VAL A 1 111 ? 9.307 4.322 3.736 1.00 94.12 111 VAL A C 1
ATOM 870 O O . VAL A 1 111 ? 9.122 3.917 2.592 1.00 94.12 111 VAL A O 1
ATOM 873 N N . GLY A 1 112 ? 10.480 4.836 4.123 1.00 93.00 112 GLY A N 1
ATOM 874 C CA . GLY A 1 112 ? 11.635 4.938 3.229 1.00 93.00 112 GLY A CA 1
ATOM 875 C C . GLY A 1 112 ? 12.127 3.564 2.778 1.00 93.00 112 GLY A C 1
ATOM 876 O O . GLY A 1 112 ? 12.322 3.341 1.587 1.00 93.00 112 GLY A O 1
ATOM 877 N N . HIS A 1 113 ? 12.238 2.621 3.715 1.00 95.06 113 HIS A N 1
ATOM 878 C CA . HIS A 1 113 ? 12.621 1.246 3.412 1.00 95.06 113 HIS A CA 1
ATOM 879 C C . HIS A 1 113 ? 11.555 0.516 2.590 1.00 95.06 113 HIS A C 1
ATOM 881 O O . HIS A 1 113 ? 11.900 -0.178 1.638 1.00 95.06 113 HIS A O 1
ATOM 887 N N . LEU A 1 114 ? 10.269 0.703 2.905 1.00 94.31 114 LEU A N 1
ATOM 888 C CA . LEU A 1 114 ? 9.155 0.119 2.150 1.00 94.31 114 LEU A CA 1
ATOM 889 C C . LEU A 1 114 ? 9.155 0.586 0.690 1.00 94.31 114 LEU A C 1
ATOM 891 O O . LEU A 1 114 ? 9.016 -0.241 -0.208 1.00 94.31 114 LEU A O 1
ATOM 895 N N . ARG A 1 115 ? 9.367 1.886 0.447 1.00 93.31 115 ARG A N 1
ATOM 896 C CA . ARG A 1 115 ? 9.481 2.451 -0.907 1.00 93.31 115 ARG A CA 1
ATOM 897 C C . ARG A 1 115 ? 10.667 1.849 -1.660 1.00 93.31 115 ARG A C 1
ATOM 899 O O . ARG A 1 115 ? 10.471 1.286 -2.731 1.00 93.31 115 ARG A O 1
ATOM 906 N N . SER A 1 116 ? 11.865 1.875 -1.073 1.00 93.56 116 SER A N 1
ATOM 907 C CA . SER A 1 116 ? 13.073 1.325 -1.706 1.00 93.56 116 SER A CA 1
ATOM 908 C C . SER A 1 116 ? 12.967 -0.177 -1.993 1.00 93.56 116 SER A C 1
ATOM 910 O O . SER A 1 116 ? 13.376 -0.635 -3.056 1.00 93.56 116 SER A O 1
ATOM 912 N N . ALA A 1 117 ? 12.393 -0.954 -1.071 1.00 94.56 117 ALA A N 1
ATOM 913 C CA . ALA A 1 117 ? 12.168 -2.384 -1.263 1.00 94.56 117 ALA A CA 1
ATOM 914 C C . ALA A 1 117 ? 11.121 -2.666 -2.354 1.00 94.56 117 ALA A C 1
ATOM 916 O O . ALA A 1 117 ? 11.317 -3.565 -3.172 1.00 94.56 117 ALA A O 1
ATOM 917 N N . SER A 1 118 ? 10.034 -1.887 -2.390 1.00 92.94 118 SER A N 1
ATOM 918 C CA . SER A 1 118 ? 9.011 -1.971 -3.437 1.00 92.94 118 SER A CA 1
ATOM 919 C C . SER A 1 118 ? 9.596 -1.653 -4.814 1.00 92.94 118 SER A C 1
ATOM 921 O O . SER A 1 118 ? 9.372 -2.405 -5.761 1.00 92.94 118 SER A O 1
ATOM 923 N N . ASP A 1 119 ? 10.383 -0.580 -4.921 1.00 93.56 119 ASP A N 1
ATOM 924 C CA . ASP A 1 119 ? 11.053 -0.188 -6.162 1.00 93.56 119 ASP A CA 1
ATOM 925 C C . ASP A 1 119 ? 12.038 -1.264 -6.632 1.00 93.56 119 ASP A C 1
ATOM 927 O O . ASP A 1 119 ? 12.059 -1.596 -7.816 1.00 93.56 119 ASP A O 1
ATOM 931 N N . ALA A 1 120 ? 12.813 -1.862 -5.722 1.00 94.94 120 ALA A N 1
ATOM 932 C CA . ALA A 1 120 ? 13.746 -2.933 -6.063 1.00 94.94 120 ALA A CA 1
ATOM 933 C C . ALA A 1 120 ? 13.046 -4.214 -6.539 1.00 94.94 120 ALA A C 1
ATOM 935 O O . ALA A 1 120 ? 13.497 -4.836 -7.506 1.00 94.94 120 ALA A O 1
ATOM 936 N N . LEU A 1 121 ? 11.935 -4.600 -5.899 1.00 94.50 121 LEU A N 1
ATOM 937 C CA . LEU A 1 121 ? 11.138 -5.752 -6.324 1.00 94.50 121 LEU A CA 1
ATOM 938 C C . LEU A 1 121 ? 10.517 -5.510 -7.706 1.00 94.50 121 LEU A C 1
ATOM 940 O O . LEU A 1 121 ? 10.677 -6.336 -8.605 1.00 94.50 121 LEU A O 1
ATOM 944 N N . ALA A 1 122 ? 9.879 -4.351 -7.898 1.00 94.19 122 ALA A N 1
ATOM 945 C CA . ALA A 1 122 ? 9.314 -3.960 -9.185 1.00 94.19 122 ALA A CA 1
ATOM 946 C C . ALA A 1 122 ? 10.394 -3.914 -10.277 1.00 94.19 122 ALA A C 1
ATOM 948 O O . ALA A 1 122 ? 10.185 -4.417 -11.382 1.00 94.19 122 ALA A O 1
ATOM 949 N N . ALA A 1 123 ? 11.575 -3.373 -9.963 1.00 95.12 123 ALA A N 1
ATOM 950 C CA . ALA A 1 123 ? 12.688 -3.304 -10.898 1.00 95.12 123 ALA A CA 1
ATOM 951 C C . ALA A 1 123 ? 13.156 -4.696 -11.346 1.00 95.12 123 ALA A C 1
ATOM 953 O O . ALA A 1 123 ? 13.397 -4.904 -12.536 1.00 95.12 123 ALA A O 1
ATOM 954 N N . ALA A 1 124 ? 13.229 -5.668 -10.432 1.00 95.81 124 ALA A N 1
ATOM 955 C CA . ALA A 1 124 ? 13.595 -7.042 -10.765 1.00 95.81 124 ALA A CA 1
ATOM 956 C C . ALA A 1 124 ? 12.570 -7.712 -11.703 1.00 95.81 124 ALA A C 1
ATOM 958 O O . ALA A 1 124 ? 12.959 -8.339 -12.695 1.00 95.81 124 ALA A O 1
ATOM 959 N N . GLU A 1 125 ? 11.272 -7.551 -11.428 1.00 95.69 125 GLU A N 1
ATOM 960 C CA . GLU A 1 125 ? 10.194 -8.097 -12.266 1.00 95.69 125 GLU A CA 1
ATOM 961 C C . GLU A 1 125 ? 10.174 -7.457 -13.659 1.00 95.69 125 GLU A C 1
ATOM 963 O O . GLU A 1 125 ? 10.122 -8.149 -14.680 1.00 95.69 125 GLU A O 1
ATOM 968 N N . ILE A 1 126 ? 10.293 -6.131 -13.719 1.00 95.88 126 ILE A N 1
ATOM 969 C CA . ILE A 1 126 ? 10.321 -5.390 -14.980 1.00 95.88 126 ILE A CA 1
ATOM 970 C C . ILE A 1 126 ? 11.580 -5.730 -15.779 1.00 95.88 126 ILE A C 1
ATOM 972 O O . ILE A 1 126 ? 11.498 -5.903 -16.994 1.00 95.88 126 ILE A O 1
ATOM 976 N N . ALA A 1 127 ? 12.737 -5.896 -15.135 1.00 96.62 127 ALA A N 1
ATOM 977 C CA . ALA A 1 127 ? 13.957 -6.302 -15.827 1.00 96.62 127 ALA A CA 1
ATOM 978 C C . ALA A 1 127 ? 13.805 -7.685 -16.472 1.00 96.62 127 ALA A C 1
ATOM 980 O O . ALA A 1 127 ? 14.287 -7.897 -17.585 1.00 96.62 127 ALA A O 1
ATOM 981 N N . ALA A 1 128 ? 13.104 -8.622 -15.825 1.00 96.50 128 ALA A N 1
ATOM 982 C CA . ALA A 1 128 ? 12.781 -9.912 -16.430 1.00 96.50 128 ALA A CA 1
ATOM 983 C C . ALA A 1 128 ? 11.874 -9.756 -17.666 1.00 96.50 128 ALA A C 1
ATOM 985 O O . ALA A 1 128 ? 12.139 -10.375 -18.699 1.00 96.50 128 ALA A O 1
ATOM 986 N N . ALA A 1 129 ? 10.862 -8.883 -17.595 1.00 95.88 129 ALA A N 1
ATOM 987 C CA . ALA A 1 129 ? 9.995 -8.564 -18.729 1.00 95.88 129 ALA A CA 1
ATOM 988 C C . ALA A 1 129 ? 10.780 -7.940 -19.898 1.00 95.88 129 ALA A C 1
ATOM 990 O O . ALA A 1 129 ? 10.636 -8.372 -21.041 1.00 95.88 129 ALA A O 1
ATOM 991 N N . VAL A 1 130 ? 11.671 -6.985 -19.622 1.00 95.25 130 VAL A N 1
ATOM 992 C CA . VAL A 1 130 ? 12.500 -6.327 -20.645 1.00 95.25 130 VAL A CA 1
ATOM 993 C C . VAL A 1 130 ? 13.505 -7.307 -21.270 1.00 95.25 130 VAL A C 1
ATOM 995 O O . VAL A 1 130 ? 13.668 -7.332 -22.489 1.00 95.25 130 VAL A O 1
ATOM 998 N N . ARG A 1 131 ? 14.131 -8.183 -20.471 1.00 96.44 131 ARG A N 1
ATOM 999 C CA . ARG A 1 131 ? 15.071 -9.213 -20.962 1.00 96.44 131 ARG A CA 1
ATOM 1000 C C . ARG A 1 131 ? 14.411 -10.289 -21.829 1.00 96.44 131 ARG A C 1
ATOM 1002 O O . ARG A 1 131 ? 15.131 -11.001 -22.526 1.00 96.44 131 ARG A O 1
ATOM 1009 N N . SER A 1 132 ? 13.082 -10.420 -21.809 1.00 95.44 132 SER A N 1
ATOM 1010 C CA . SER A 1 132 ? 12.369 -11.377 -22.669 1.00 95.44 132 SER A CA 1
ATOM 1011 C C . SER A 1 132 ? 12.592 -11.110 -24.162 1.00 95.44 132 SER A C 1
ATOM 1013 O O . SER A 1 132 ? 12.542 -12.044 -24.962 1.00 95.44 132 SER A O 1
ATOM 1015 N N . GLY A 1 133 ? 12.837 -9.844 -24.531 1.00 90.19 133 GLY A N 1
ATOM 1016 C CA . GLY A 1 133 ? 12.969 -9.399 -25.918 1.00 90.19 133 GLY A CA 1
ATOM 1017 C C . GLY A 1 133 ? 11.669 -9.460 -26.726 1.00 90.19 133 GLY A C 1
ATOM 1018 O O . GLY A 1 133 ? 11.686 -9.137 -27.910 1.00 90.19 133 GLY A O 1
ATOM 1019 N N . ASP A 1 134 ? 10.551 -9.869 -26.118 1.00 96.62 134 ASP A N 1
ATOM 1020 C CA . ASP A 1 134 ? 9.239 -9.826 -26.755 1.00 96.62 134 ASP A CA 1
ATOM 1021 C C . ASP A 1 134 ? 8.706 -8.378 -26.751 1.00 96.62 134 ASP A C 1
ATOM 1023 O O . ASP A 1 134 ? 8.568 -7.791 -25.673 1.00 96.62 134 ASP A O 1
ATOM 1027 N N . PRO A 1 135 ? 8.372 -7.780 -27.910 1.00 96.44 135 PRO A N 1
ATOM 1028 C CA . PRO A 1 135 ? 8.064 -6.351 -27.985 1.00 96.44 135 PRO A CA 1
ATOM 1029 C C . PRO A 1 135 ? 6.836 -5.926 -27.164 1.00 96.44 135 PRO A C 1
ATOM 1031 O O . PRO A 1 135 ? 6.769 -4.797 -26.672 1.00 96.44 135 PRO A O 1
ATOM 1034 N N . GLU A 1 136 ? 5.844 -6.808 -27.012 1.00 97.12 136 GLU A N 1
ATOM 1035 C CA . GLU A 1 136 ? 4.639 -6.537 -26.219 1.00 97.12 136 GLU A CA 1
ATOM 1036 C C . GLU A 1 136 ? 4.933 -6.604 -24.716 1.00 97.12 136 GLU A C 1
ATOM 1038 O O . GLU A 1 136 ? 4.511 -5.728 -23.952 1.00 97.12 136 GLU A O 1
ATOM 1043 N N . THR A 1 137 ? 5.723 -7.592 -24.304 1.00 97.19 137 THR A N 1
ATOM 1044 C CA . THR A 1 137 ? 6.191 -7.757 -22.925 1.00 97.19 137 THR A CA 1
ATOM 1045 C C . THR A 1 137 ? 7.114 -6.609 -22.512 1.00 97.19 137 THR A C 1
ATOM 1047 O O . THR A 1 137 ? 6.919 -6.023 -21.447 1.00 97.19 137 THR A O 1
ATOM 1050 N N . VAL A 1 138 ? 8.059 -6.211 -23.372 1.00 97.12 138 VAL A N 1
ATOM 1051 C CA . VAL A 1 138 ? 8.948 -5.056 -23.153 1.00 97.12 138 VAL A CA 1
ATOM 1052 C C . VAL A 1 138 ? 8.137 -3.770 -23.017 1.00 97.12 138 VAL A C 1
ATOM 1054 O O . VAL A 1 138 ? 8.351 -3.007 -22.074 1.00 97.12 138 VAL A O 1
ATOM 1057 N N . ARG A 1 139 ? 7.161 -3.536 -23.907 1.00 96.50 139 ARG A N 1
ATOM 1058 C CA . ARG A 1 139 ? 6.268 -2.372 -23.814 1.00 96.50 139 ARG A CA 1
ATOM 1059 C C . ARG A 1 139 ? 5.508 -2.352 -22.490 1.00 96.50 139 ARG A C 1
ATOM 1061 O O . ARG A 1 139 ? 5.438 -1.309 -21.847 1.00 96.50 139 ARG A O 1
ATOM 1068 N N . SER A 1 140 ? 4.946 -3.489 -22.089 1.00 95.88 140 SER A N 1
ATOM 1069 C CA . SER A 1 140 ? 4.191 -3.609 -20.838 1.00 95.88 140 SER A CA 1
ATOM 1070 C C . SER A 1 140 ? 5.079 -3.353 -19.619 1.00 95.88 140 SER A C 1
ATOM 1072 O O . SER A 1 140 ? 4.694 -2.591 -18.735 1.00 95.88 140 SER A O 1
ATOM 1074 N N . GLY A 1 141 ? 6.298 -3.903 -19.610 1.00 95.31 141 GLY A N 1
ATOM 1075 C CA . GLY A 1 141 ? 7.296 -3.640 -18.574 1.00 95.31 141 GLY A CA 1
ATOM 1076 C C . GLY A 1 141 ? 7.694 -2.164 -18.501 1.00 95.31 141 GLY A C 1
ATOM 1077 O O . GLY A 1 141 ? 7.739 -1.596 -17.415 1.00 95.31 141 GLY A O 1
ATOM 1078 N N . ALA A 1 142 ? 7.906 -1.509 -19.645 1.00 93.75 142 ALA A N 1
ATOM 1079 C CA . ALA A 1 142 ? 8.234 -0.086 -19.700 1.00 93.75 142 ALA A CA 1
ATOM 1080 C C . ALA A 1 142 ? 7.097 0.810 -19.174 1.00 93.75 142 ALA A C 1
ATOM 1082 O O . ALA A 1 142 ? 7.361 1.787 -18.479 1.00 93.75 142 ALA A O 1
ATOM 1083 N N . LEU A 1 143 ? 5.835 0.470 -19.460 1.00 92.56 143 LEU A N 1
ATOM 1084 C CA . LEU A 1 143 ? 4.680 1.175 -18.894 1.00 92.56 143 LEU A CA 1
ATOM 1085 C C . LEU A 1 143 ? 4.571 0.958 -17.378 1.00 92.56 143 LEU A C 1
ATOM 1087 O O . LEU A 1 143 ? 4.337 1.915 -16.643 1.00 92.56 143 LEU A O 1
ATOM 1091 N N . ALA A 1 144 ? 4.788 -0.273 -16.905 1.00 92.50 144 ALA A N 1
ATOM 1092 C CA . ALA A 1 144 ? 4.801 -0.591 -15.478 1.00 92.50 144 ALA A CA 1
ATOM 1093 C C . ALA A 1 144 ? 5.938 0.132 -14.735 1.00 92.50 144 ALA A C 1
ATOM 1095 O O . ALA A 1 144 ? 5.733 0.629 -13.633 1.00 92.50 144 ALA A O 1
ATOM 1096 N N . ALA A 1 145 ? 7.108 0.295 -15.359 1.00 91.44 145 ALA A N 1
ATOM 1097 C CA . ALA A 1 145 ? 8.223 1.057 -14.793 1.00 91.44 145 ALA A CA 1
ATOM 1098 C C . ALA A 1 145 ? 7.879 2.526 -14.505 1.00 91.44 145 ALA A C 1
ATOM 1100 O O . ALA A 1 145 ? 8.541 3.168 -13.691 1.00 91.44 145 ALA A O 1
ATOM 1101 N N . GLY A 1 146 ? 6.818 3.049 -15.128 1.00 84.94 146 GLY A N 1
ATOM 1102 C CA . GLY A 1 146 ? 6.294 4.378 -14.853 1.00 84.94 146 GLY A CA 1
ATOM 1103 C C . GLY A 1 146 ? 5.849 4.581 -13.404 1.00 84.94 146 GLY A C 1
ATOM 1104 O O . GLY A 1 146 ? 5.846 5.718 -12.957 1.00 84.94 146 GLY A O 1
ATOM 1105 N N . VAL A 1 147 ? 5.517 3.532 -12.642 1.00 86.44 147 VAL A N 1
ATOM 1106 C CA . VAL A 1 147 ? 5.119 3.692 -11.228 1.00 86.44 147 VAL A CA 1
ATOM 1107 C C . VAL A 1 147 ? 6.272 3.542 -10.232 1.00 86.44 147 VAL A C 1
ATOM 1109 O O . VAL A 1 147 ? 6.070 3.767 -9.041 1.00 86.44 147 VAL A O 1
ATOM 1112 N N . ILE A 1 148 ? 7.477 3.199 -10.696 1.00 89.94 148 ILE A N 1
ATOM 1113 C CA . ILE A 1 148 ? 8.662 3.140 -9.833 1.00 89.94 148 ILE A CA 1
ATOM 1114 C C . ILE A 1 148 ? 8.989 4.549 -9.328 1.00 89.94 148 ILE A C 1
ATOM 1116 O O . ILE A 1 148 ? 9.003 5.509 -10.105 1.00 89.94 148 ILE A O 1
ATOM 1120 N N . GLY A 1 149 ? 9.281 4.665 -8.033 1.00 87.06 149 GLY A N 1
ATOM 1121 C CA . GLY A 1 149 ? 9.625 5.929 -7.391 1.00 87.06 149 GLY A CA 1
ATOM 1122 C C . GLY A 1 149 ? 8.431 6.855 -7.150 1.00 87.06 149 GLY A C 1
ATOM 1123 O O . GLY A 1 149 ? 8.626 8.033 -6.849 1.00 87.06 149 GLY A O 1
ATOM 1124 N N . VAL A 1 150 ? 7.192 6.372 -7.292 1.00 88.38 150 VAL A N 1
ATOM 1125 C CA . VAL A 1 150 ? 6.003 7.133 -6.885 1.00 88.38 150 VAL A CA 1
ATOM 1126 C C . VAL A 1 150 ? 6.024 7.333 -5.369 1.00 88.38 150 VAL A C 1
ATOM 1128 O O . VAL A 1 150 ? 6.154 6.384 -4.601 1.00 88.38 150 VAL A O 1
ATOM 1131 N N . VAL A 1 151 ? 5.868 8.585 -4.945 1.00 90.25 151 VAL A N 1
ATOM 1132 C CA . VAL A 1 151 ? 5.834 8.997 -3.541 1.00 90.25 151 VAL A CA 1
ATOM 1133 C C . VAL A 1 151 ? 4.516 9.708 -3.294 1.00 90.25 151 VAL A C 1
ATOM 1135 O O . VAL A 1 151 ? 4.215 10.707 -3.943 1.00 90.25 151 VAL A O 1
ATOM 1138 N N . ASP A 1 152 ? 3.718 9.185 -2.368 1.00 89.56 152 ASP A N 1
ATOM 1139 C CA . ASP A 1 152 ? 2.417 9.745 -1.997 1.00 89.56 152 ASP A CA 1
ATOM 1140 C C . ASP A 1 152 ? 1.471 9.936 -3.202 1.00 89.56 152 ASP A C 1
ATOM 1142 O O . ASP A 1 152 ? 0.746 10.924 -3.314 1.00 89.56 152 ASP A O 1
ATOM 1146 N N . GLY A 1 153 ? 1.510 8.988 -4.145 1.00 85.31 153 GLY A N 1
ATOM 1147 C CA . GLY A 1 153 ? 0.735 9.031 -5.390 1.00 85.31 153 GLY A CA 1
ATOM 1148 C C . GLY A 1 153 ? 1.267 10.005 -6.450 1.00 85.31 153 GLY A C 1
ATOM 1149 O O . GLY A 1 153 ? 0.722 10.056 -7.553 1.00 85.31 153 GLY A O 1
ATOM 1150 N N . ALA A 1 154 ? 2.335 10.750 -6.160 1.00 84.19 154 ALA A N 1
ATOM 1151 C CA . ALA A 1 154 ? 3.004 11.619 -7.115 1.00 84.19 154 ALA A CA 1
ATOM 1152 C C . ALA A 1 154 ? 4.205 10.902 -7.747 1.00 84.19 154 ALA A C 1
ATOM 1154 O O . ALA A 1 154 ? 5.101 10.417 -7.057 1.00 84.19 154 ALA A O 1
ATOM 1155 N N . GLY A 1 155 ? 4.233 10.839 -9.079 1.00 73.31 155 GLY A N 1
ATOM 1156 C CA . GLY A 1 155 ? 5.351 10.254 -9.813 1.00 73.31 155 GLY A CA 1
ATOM 1157 C C . GLY A 1 155 ? 6.646 11.039 -9.619 1.00 73.31 155 GLY A C 1
ATOM 1158 O O . GLY A 1 155 ? 6.682 12.254 -9.818 1.00 73.31 155 GLY A O 1
ATOM 1159 N N . CYS A 1 156 ? 7.726 10.333 -9.289 1.00 66.44 156 CYS A N 1
ATOM 1160 C CA . CYS A 1 156 ? 9.089 10.826 -9.422 1.00 66.44 156 CYS A CA 1
ATOM 1161 C C . CYS A 1 156 ? 9.736 10.047 -10.570 1.00 66.44 156 CYS A C 1
ATOM 1163 O O . CYS A 1 156 ? 10.158 8.909 -10.389 1.00 66.44 156 CYS A O 1
ATOM 1165 N N . HIS A 1 157 ? 9.769 10.619 -11.778 1.00 64.44 157 HIS A N 1
ATOM 1166 C CA . HIS A 1 157 ? 10.324 9.942 -12.958 1.00 64.44 157 HIS A CA 1
ATOM 1167 C C . HIS A 1 157 ? 11.711 10.505 -13.305 1.00 64.44 157 HIS A C 1
ATOM 1169 O O . HIS A 1 157 ? 11.821 11.376 -14.170 1.00 64.44 157 HIS A O 1
ATOM 1175 N N . PRO A 1 158 ? 12.804 10.036 -12.676 1.00 61.47 158 PRO A N 1
ATOM 1176 C CA . PRO A 1 158 ? 14.146 10.478 -13.049 1.00 61.47 158 PRO A CA 1
ATOM 1177 C C . PRO A 1 158 ? 14.565 9.966 -14.439 1.00 61.47 158 PRO A C 1
ATOM 1179 O O . PRO A 1 158 ? 15.418 10.571 -15.085 1.00 61.47 158 PRO A O 1
ATOM 1182 N N . PHE A 1 159 ? 13.954 8.881 -14.933 1.00 71.06 159 PHE A N 1
ATOM 1183 C CA . PHE A 1 159 ? 14.255 8.300 -16.241 1.00 71.06 159 PHE A CA 1
ATOM 1184 C C . PHE A 1 159 ? 13.153 8.602 -17.265 1.00 71.06 159 PHE A C 1
ATOM 1186 O O . PHE A 1 159 ? 12.151 7.899 -17.361 1.00 71.06 159 PHE A O 1
ATOM 1193 N N . GLY A 1 160 ? 13.375 9.610 -18.113 1.00 75.44 160 GLY A N 1
ATOM 1194 C CA . GLY A 1 160 ? 12.498 9.934 -19.253 1.00 75.44 160 GLY A CA 1
ATOM 1195 C C . GLY A 1 160 ? 12.595 8.948 -20.431 1.00 75.44 160 GLY A C 1
ATOM 1196 O O . GLY A 1 160 ? 12.309 9.304 -21.576 1.00 75.44 160 GLY A O 1
ATOM 1197 N N . GLY A 1 161 ? 13.117 7.740 -20.205 1.00 86.69 161 GLY A N 1
ATOM 1198 C CA . GLY A 1 161 ? 13.256 6.702 -21.226 1.00 86.69 161 GLY A CA 1
ATOM 1199 C C . GLY A 1 161 ? 12.119 5.679 -21.239 1.00 86.69 161 GLY A C 1
ATOM 1200 O O . GLY A 1 161 ? 11.970 5.009 -22.253 1.00 86.69 161 GLY A O 1
ATOM 1201 N N . TRP A 1 162 ? 11.284 5.589 -20.193 1.00 91.38 162 TRP A N 1
ATOM 1202 C CA . TRP A 1 162 ? 10.205 4.589 -20.115 1.00 91.38 162 TRP A CA 1
ATOM 1203 C C . TRP A 1 162 ? 9.164 4.745 -21.226 1.00 91.38 162 TRP A C 1
ATOM 1205 O O . TRP A 1 162 ? 8.871 3.794 -21.944 1.00 91.38 162 TRP A O 1
ATOM 1215 N N . GLU A 1 163 ? 8.674 5.964 -21.450 1.00 91.19 163 GLU A N 1
ATOM 1216 C CA . GLU A 1 163 ? 7.713 6.257 -22.525 1.00 91.19 163 GLU A CA 1
ATOM 1217 C C . GLU A 1 163 ? 8.310 6.016 -23.920 1.00 91.19 163 GLU A C 1
ATOM 1219 O O . GLU A 1 163 ? 7.630 5.542 -24.837 1.00 91.19 163 GLU A O 1
ATOM 1224 N N . ARG A 1 164 ? 9.608 6.311 -24.077 1.00 93.00 164 ARG A N 1
ATOM 1225 C CA . ARG A 1 164 ? 10.339 6.066 -25.325 1.00 93.00 164 ARG A CA 1
ATOM 1226 C C . ARG A 1 164 ? 10.497 4.572 -25.581 1.00 93.00 164 ARG A C 1
ATOM 1228 O O . ARG A 1 164 ? 10.202 4.135 -26.688 1.00 93.00 164 ARG A O 1
ATOM 1235 N N . LEU A 1 165 ? 10.866 3.795 -24.564 1.00 94.56 165 LEU A N 1
ATOM 1236 C CA . LEU A 1 165 ? 10.966 2.340 -24.658 1.00 94.56 165 LEU A CA 1
ATOM 1237 C C . LEU A 1 165 ? 9.598 1.697 -24.931 1.00 94.56 165 LEU A C 1
ATOM 1239 O O . LEU A 1 165 ? 9.497 0.808 -25.766 1.00 94.56 165 LEU A O 1
ATOM 1243 N N . ALA A 1 166 ? 8.519 2.188 -24.316 1.00 94.50 166 ALA A N 1
ATOM 1244 C CA . ALA A 1 166 ? 7.167 1.708 -24.612 1.00 94.50 166 ALA A CA 1
ATOM 1245 C C . ALA A 1 166 ? 6.760 1.957 -26.082 1.00 94.50 166 ALA A C 1
ATOM 1247 O O . ALA A 1 166 ? 6.064 1.141 -26.699 1.00 94.50 166 ALA A O 1
ATOM 1248 N N . SER A 1 167 ? 7.213 3.077 -26.652 1.00 95.44 167 SER A N 1
ATOM 1249 C CA . SER A 1 167 ? 6.951 3.459 -28.045 1.00 95.44 167 SER A CA 1
ATOM 1250 C C . SER A 1 167 ? 7.853 2.730 -29.050 1.00 95.44 167 SER A C 1
ATOM 1252 O O . SER A 1 167 ? 7.435 2.498 -30.184 1.00 95.44 167 SER A O 1
ATOM 1254 N N . ALA A 1 168 ? 9.065 2.355 -28.640 1.00 95.81 168 ALA A N 1
ATOM 1255 C CA . ALA A 1 168 ? 10.067 1.664 -29.449 1.00 95.81 168 ALA A CA 1
ATOM 1256 C C . ALA A 1 168 ? 10.679 0.478 -28.668 1.00 95.81 168 ALA A C 1
ATOM 1258 O O . ALA A 1 168 ? 11.842 0.538 -28.272 1.00 95.81 168 ALA A O 1
ATOM 1259 N N . PRO A 1 169 ? 9.911 -0.605 -28.435 1.00 95.75 169 PRO A N 1
ATOM 1260 C CA . PRO A 1 169 ? 10.342 -1.723 -27.587 1.00 95.75 169 PRO A CA 1
ATOM 1261 C C . PRO A 1 169 ? 11.496 -2.550 -28.175 1.00 95.75 169 PRO A C 1
ATOM 1263 O O . PRO A 1 169 ? 12.164 -3.269 -27.441 1.00 95.75 169 PRO A O 1
ATOM 1266 N N . ASP A 1 170 ? 11.751 -2.424 -29.479 1.00 96.06 170 ASP A N 1
ATOM 1267 C CA . ASP A 1 170 ? 12.846 -3.103 -30.187 1.00 96.06 170 ASP A CA 1
ATOM 1268 C C . ASP A 1 170 ? 14.155 -2.292 -30.204 1.00 96.06 170 ASP A C 1
ATOM 1270 O O . ASP A 1 170 ? 15.156 -2.730 -30.774 1.00 96.06 170 ASP A O 1
ATOM 1274 N N . ASP A 1 171 ? 14.159 -1.084 -29.630 1.00 96.62 171 ASP A N 1
ATOM 1275 C CA . ASP A 1 171 ? 15.343 -0.228 -29.592 1.00 96.62 171 ASP A CA 1
ATOM 1276 C C . ASP A 1 171 ? 16.363 -0.780 -28.589 1.00 96.62 171 ASP A C 1
ATOM 1278 O O . ASP A 1 171 ? 16.220 -0.657 -27.371 1.00 96.62 171 ASP A O 1
ATOM 1282 N N . THR A 1 172 ? 17.425 -1.387 -29.116 1.00 94.69 172 THR A N 1
ATOM 1283 C CA . THR A 1 172 ? 18.455 -2.058 -28.319 1.00 94.69 172 THR A CA 1
ATOM 1284 C C . THR A 1 172 ? 19.214 -1.121 -27.381 1.00 94.69 172 THR A C 1
ATOM 1286 O O . THR A 1 172 ? 19.652 -1.563 -26.320 1.00 94.69 172 THR A O 1
ATOM 1289 N N . GLU A 1 173 ? 19.381 0.158 -27.738 1.00 95.44 173 GLU A N 1
ATOM 1290 C CA . GLU A 1 173 ? 20.070 1.128 -26.876 1.00 95.44 173 GLU A CA 1
ATOM 1291 C C . GLU A 1 173 ? 19.170 1.564 -25.714 1.00 95.44 173 GLU A C 1
ATOM 1293 O O . GLU A 1 173 ? 19.628 1.658 -24.569 1.00 95.44 173 GLU A O 1
ATOM 1298 N N . LEU A 1 174 ? 17.876 1.777 -25.986 1.00 95.00 174 LEU A N 1
ATOM 1299 C CA . LEU A 1 174 ? 16.887 2.060 -24.943 1.00 95.00 174 LEU A CA 1
ATOM 1300 C C . LEU A 1 174 ? 16.691 0.866 -24.009 1.00 95.00 174 LEU A C 1
ATOM 1302 O O . LEU A 1 174 ? 16.607 1.068 -22.799 1.00 95.00 174 LEU A O 1
ATOM 1306 N N . VAL A 1 175 ? 16.664 -0.358 -24.544 1.00 96.25 175 VAL A N 1
ATOM 1307 C CA . VAL A 1 175 ? 16.595 -1.594 -23.751 1.00 96.25 175 VAL A CA 1
ATOM 1308 C C . VAL A 1 175 ? 17.803 -1.710 -22.825 1.00 96.25 175 VAL A C 1
ATOM 1310 O O . VAL A 1 175 ? 17.621 -1.926 -21.630 1.00 96.25 175 VAL A O 1
ATOM 1313 N N . ALA A 1 176 ? 19.024 -1.521 -23.335 1.00 96.06 176 ALA A N 1
ATOM 1314 C CA . ALA A 1 176 ? 20.230 -1.583 -22.508 1.00 96.06 176 ALA A CA 1
ATOM 1315 C C . ALA A 1 176 ? 20.209 -0.524 -21.391 1.00 96.06 176 ALA A C 1
ATOM 1317 O O . ALA A 1 176 ? 20.373 -0.861 -20.223 1.00 96.06 176 ALA A O 1
ATOM 1318 N N . SER A 1 177 ? 19.890 0.730 -21.733 1.00 94.94 177 SER A N 1
ATOM 1319 C CA . SER A 1 177 ? 19.807 1.830 -20.758 1.00 94.94 177 SER A CA 1
ATOM 1320 C C . SER A 1 177 ? 18.738 1.589 -19.684 1.00 94.94 177 SER A C 1
ATOM 1322 O O . SER A 1 177 ? 18.915 1.949 -18.522 1.00 94.94 177 SER A O 1
ATOM 1324 N N . ALA A 1 178 ? 17.606 1.000 -20.075 1.00 94.81 178 ALA A N 1
ATOM 1325 C CA . ALA A 1 178 ? 16.541 0.624 -19.158 1.00 94.81 178 ALA A CA 1
ATOM 1326 C C . ALA A 1 178 ? 16.977 -0.487 -18.198 1.00 94.81 178 ALA A C 1
ATOM 1328 O O . ALA A 1 178 ? 16.692 -0.396 -17.007 1.00 94.81 178 ALA A O 1
ATOM 1329 N N . LEU A 1 179 ? 17.670 -1.514 -18.697 1.00 96.62 179 LEU A N 1
ATOM 1330 C CA . LEU A 1 179 ? 18.179 -2.605 -17.867 1.00 96.62 179 LEU A CA 1
ATOM 1331 C C . LEU A 1 179 ? 19.213 -2.115 -16.854 1.00 96.62 179 LEU A C 1
ATOM 1333 O O . LEU A 1 179 ? 19.070 -2.442 -15.680 1.00 96.62 179 LEU A O 1
ATOM 1337 N N . ASP A 1 180 ? 20.159 -1.268 -17.270 1.00 95.56 180 ASP A N 1
ATOM 1338 C CA . ASP A 1 180 ? 21.141 -0.664 -16.360 1.00 95.56 180 ASP A CA 1
ATOM 1339 C C . ASP A 1 180 ? 20.435 0.093 -15.223 1.00 95.56 180 ASP A C 1
ATOM 1341 O O . ASP A 1 180 ? 20.749 -0.084 -14.046 1.00 95.56 180 ASP A O 1
ATOM 1345 N N . ARG A 1 181 ? 19.401 0.878 -15.556 1.00 93.75 181 ARG A N 1
ATOM 1346 C CA . ARG A 1 181 ? 18.627 1.617 -14.555 1.00 93.75 181 ARG A CA 1
ATOM 1347 C C . ARG A 1 181 ? 17.850 0.706 -13.599 1.00 93.75 181 ARG A C 1
ATOM 1349 O O . ARG A 1 181 ? 17.725 1.029 -12.418 1.00 93.75 181 ARG A O 1
ATOM 1356 N N . LEU A 1 182 ? 17.281 -0.391 -14.095 1.00 95.25 182 LEU A N 1
ATOM 1357 C CA . LEU A 1 182 ? 16.557 -1.358 -13.261 1.00 95.25 182 LEU A CA 1
ATOM 1358 C C . LEU A 1 182 ? 17.514 -2.098 -12.326 1.00 95.25 182 LEU A C 1
ATOM 1360 O O . LEU A 1 182 ? 17.171 -2.323 -11.168 1.00 95.25 182 LEU A O 1
ATOM 1364 N N . ASP A 1 183 ? 18.716 -2.426 -12.796 1.00 96.19 183 ASP A N 1
ATOM 1365 C CA . ASP A 1 183 ? 19.738 -3.057 -11.966 1.00 96.19 183 ASP A CA 1
ATOM 1366 C C . ASP A 1 183 ? 20.224 -2.095 -10.858 1.00 96.19 183 ASP A C 1
ATOM 1368 O O . ASP A 1 183 ? 20.284 -2.510 -9.701 1.00 96.19 183 ASP A O 1
ATOM 1372 N N . GLU A 1 184 ? 20.426 -0.799 -11.145 1.00 94.00 184 GLU A N 1
ATOM 1373 C CA . GLU A 1 184 ? 20.721 0.223 -10.118 1.00 94.00 184 GLU A CA 1
ATOM 1374 C C . GLU A 1 184 ? 19.630 0.315 -9.035 1.00 94.00 184 GLU A C 1
ATOM 1376 O O . GLU A 1 184 ? 19.924 0.401 -7.842 1.00 94.00 184 GLU A O 1
ATOM 1381 N N . LEU A 1 185 ? 18.358 0.330 -9.446 1.00 92.94 185 LEU A N 1
ATOM 1382 C CA . LEU A 1 185 ? 17.215 0.409 -8.530 1.00 92.94 185 LEU A CA 1
ATOM 1383 C C . LEU A 1 185 ? 17.092 -0.842 -7.661 1.00 92.94 185 LEU A C 1
ATOM 1385 O O . LEU A 1 185 ? 16.827 -0.740 -6.464 1.00 92.94 185 LEU A O 1
ATOM 1389 N N . ARG A 1 186 ? 17.313 -2.014 -8.262 1.00 94.94 186 ARG A N 1
ATOM 1390 C CA . ARG A 1 186 ? 17.334 -3.295 -7.559 1.00 94.94 186 ARG A CA 1
ATOM 1391 C C . ARG A 1 186 ? 18.401 -3.294 -6.465 1.00 94.94 186 ARG A C 1
ATOM 1393 O O . ARG A 1 186 ? 18.093 -3.648 -5.333 1.00 94.94 186 ARG A O 1
ATOM 1400 N N . GLU A 1 187 ? 19.622 -2.874 -6.793 1.00 94.69 187 GLU A N 1
ATOM 1401 C CA . GLU A 1 187 ? 20.744 -2.812 -5.846 1.00 94.69 187 GLU A CA 1
ATOM 1402 C C . GLU A 1 187 ? 20.494 -1.802 -4.722 1.00 94.69 187 GLU A C 1
ATOM 1404 O O . GLU A 1 187 ? 20.737 -2.098 -3.553 1.00 94.69 187 GLU A O 1
ATOM 1409 N N . ALA A 1 188 ? 19.932 -0.634 -5.043 1.00 92.00 188 ALA A N 1
ATOM 1410 C CA . ALA A 1 188 ? 19.627 0.397 -4.053 1.00 92.00 188 ALA A CA 1
ATOM 1411 C C . ALA A 1 188 ? 18.622 -0.057 -2.973 1.00 92.00 188 ALA A C 1
ATOM 1413 O O . ALA A 1 188 ? 18.624 0.486 -1.866 1.00 92.00 188 ALA A O 1
ATOM 1414 N N . GLY A 1 189 ? 17.760 -1.036 -3.268 1.00 93.44 189 GLY A N 1
ATOM 1415 C CA . GLY A 1 189 ? 16.792 -1.563 -2.304 1.00 93.44 189 GLY A CA 1
ATOM 1416 C C . GLY A 1 189 ? 17.276 -2.748 -1.465 1.00 93.44 189 GLY A C 1
ATOM 1417 O O . GLY A 1 189 ? 16.566 -3.117 -0.530 1.00 93.44 189 GLY A O 1
ATOM 1418 N N . GLU A 1 190 ? 18.453 -3.328 -1.738 1.00 92.75 190 GLU A N 1
ATOM 1419 C CA . GLU A 1 190 ? 18.944 -4.529 -1.034 1.00 92.75 190 GLU A CA 1
ATOM 1420 C C . GLU A 1 190 ? 19.058 -4.302 0.482 1.00 92.75 190 GLU A C 1
ATOM 1422 O O . GLU A 1 190 ? 18.499 -5.070 1.266 1.00 92.75 190 GLU A O 1
ATOM 1427 N N . GLU A 1 191 ? 19.662 -3.187 0.905 1.00 93.69 191 GLU A N 1
ATOM 1428 C CA . GLU A 1 191 ? 19.766 -2.828 2.329 1.00 93.69 191 GLU A CA 1
ATOM 1429 C C . GLU A 1 191 ? 18.380 -2.654 2.974 1.00 93.69 191 GLU A C 1
ATOM 1431 O O . GLU A 1 191 ? 18.145 -3.065 4.110 1.00 93.69 191 GLU A O 1
ATOM 1436 N N . SER A 1 192 ? 17.425 -2.074 2.243 1.00 94.94 192 SER A N 1
ATOM 1437 C CA . SER A 1 192 ? 16.070 -1.869 2.764 1.00 94.94 192 SER A CA 1
ATOM 1438 C C . SER A 1 192 ? 15.311 -3.184 2.935 1.00 94.94 192 SER A C 1
ATOM 1440 O O . SER A 1 192 ? 14.574 -3.331 3.907 1.00 94.94 192 SER A O 1
ATOM 1442 N N . LEU A 1 193 ? 15.515 -4.157 2.043 1.00 92.38 193 LEU A N 1
ATOM 1443 C CA . LEU A 1 193 ? 14.951 -5.500 2.188 1.00 92.38 193 LEU A CA 1
ATOM 1444 C C . LEU A 1 193 ? 15.498 -6.210 3.433 1.00 92.38 193 LEU A C 1
ATOM 1446 O O . LEU A 1 193 ? 14.722 -6.817 4.172 1.00 92.38 193 LEU A O 1
ATOM 1450 N N . GLU A 1 194 ? 16.800 -6.099 3.705 1.00 91.12 194 GLU A N 1
ATOM 1451 C CA . GLU A 1 1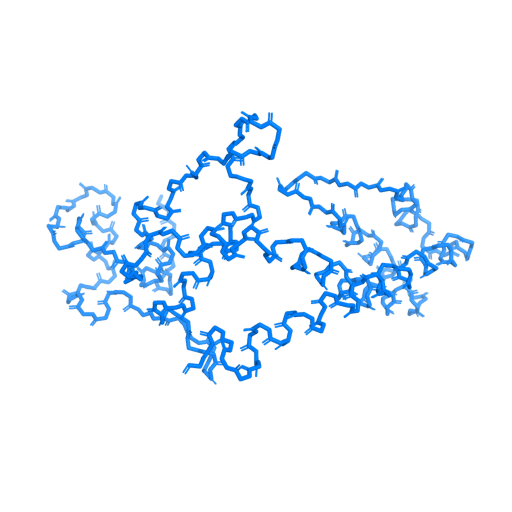94 ? 17.417 -6.662 4.914 1.00 91.12 194 GLU A CA 1
ATOM 1452 C C . GLU A 1 194 ? 16.863 -6.019 6.194 1.00 91.12 194 GLU A C 1
ATOM 1454 O O . GLU A 1 194 ? 16.490 -6.728 7.134 1.00 91.12 194 GLU A O 1
ATOM 1459 N N . GLN A 1 195 ? 16.737 -4.688 6.216 1.00 91.38 195 GLN A N 1
ATOM 1460 C CA . GLN A 1 195 ? 16.147 -3.956 7.342 1.00 91.38 195 GLN A CA 1
ATOM 1461 C C . GLN A 1 195 ? 14.698 -4.385 7.601 1.00 91.38 195 GLN A C 1
ATOM 1463 O O . GLN A 1 195 ? 14.329 -4.686 8.737 1.00 91.38 195 GLN A O 1
ATOM 1468 N N . LEU A 1 196 ? 13.875 -4.477 6.553 1.00 91.94 196 LEU A N 1
ATOM 1469 C CA . LEU A 1 196 ? 12.486 -4.925 6.684 1.00 91.94 196 LEU A CA 1
ATOM 1470 C C . LEU A 1 196 ? 12.407 -6.376 7.170 1.00 91.94 196 LEU A C 1
ATOM 1472 O O . LEU A 1 196 ? 11.603 -6.678 8.051 1.00 91.94 196 LEU A O 1
ATOM 1476 N N . ALA A 1 197 ? 13.261 -7.268 6.663 1.00 89.38 197 ALA A N 1
ATOM 1477 C CA . ALA A 1 197 ? 13.323 -8.645 7.143 1.00 89.38 197 ALA A CA 1
ATOM 1478 C C . ALA A 1 197 ? 13.657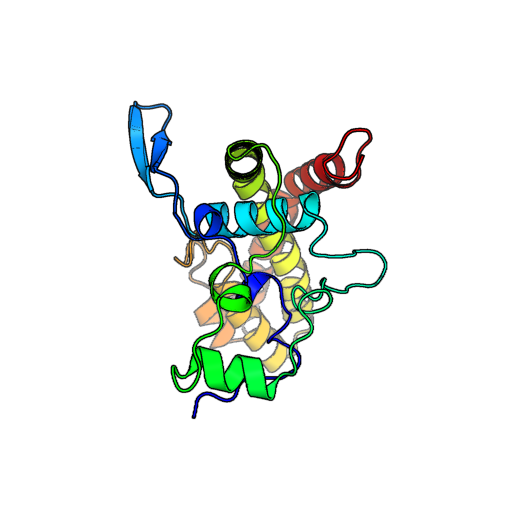 -8.702 8.642 1.00 89.38 197 ALA A C 1
ATOM 1480 O O . ALA A 1 197 ? 13.020 -9.449 9.382 1.00 89.38 197 ALA A O 1
ATOM 1481 N N . GLN A 1 198 ? 14.590 -7.876 9.118 1.00 89.06 198 GLN A N 1
ATOM 1482 C CA . GLN A 1 198 ? 14.918 -7.793 10.541 1.00 89.06 198 GLN A CA 1
ATOM 1483 C C . GLN A 1 198 ? 13.752 -7.251 11.385 1.00 89.06 198 GLN A C 1
ATOM 1485 O O . GLN A 1 198 ? 13.515 -7.753 12.483 1.00 89.06 198 GLN A O 1
ATOM 1490 N N . VAL A 1 199 ? 13.016 -6.254 10.889 1.00 87.38 199 VAL A N 1
ATOM 1491 C CA . VAL A 1 199 ? 11.880 -5.646 11.604 1.00 87.38 199 VAL A CA 1
ATOM 1492 C C . VAL A 1 199 ? 10.674 -6.582 11.683 1.00 87.38 199 VAL A C 1
ATOM 1494 O O . VAL A 1 199 ? 10.028 -6.652 12.727 1.00 87.38 199 VAL A O 1
ATOM 1497 N N . PHE A 1 200 ? 10.352 -7.296 10.605 1.00 84.62 200 PHE A N 1
ATOM 1498 C CA . PHE A 1 200 ? 9.154 -8.139 10.552 1.00 84.62 200 PHE A CA 1
ATOM 1499 C C . PHE A 1 200 ? 9.407 -9.584 10.981 1.00 84.62 200 PHE A C 1
ATOM 1501 O O . PHE A 1 200 ? 8.526 -10.200 11.565 1.00 84.62 200 PHE A O 1
ATOM 1508 N N . LEU A 1 201 ? 10.591 -10.137 10.707 1.00 83.88 201 LEU A N 1
ATOM 1509 C CA . LEU A 1 201 ? 10.890 -11.561 10.919 1.00 83.88 201 LEU A CA 1
ATOM 1510 C C . LEU A 1 201 ? 11.973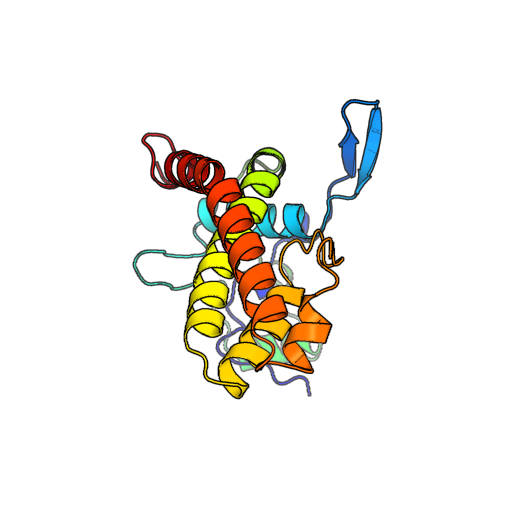 -11.799 11.981 1.00 83.88 201 LEU A C 1
ATOM 1512 O O . LEU A 1 201 ? 12.246 -12.946 12.339 1.00 83.88 201 LEU A O 1
ATOM 1516 N N . GLY A 1 202 ? 12.632 -10.739 12.452 1.00 80.62 202 GLY A N 1
ATOM 1517 C CA . GLY A 1 202 ? 13.709 -10.842 13.426 1.00 80.62 202 GLY A CA 1
ATOM 1518 C C . GLY A 1 202 ? 13.221 -11.113 14.856 1.00 80.62 202 GLY A C 1
ATOM 1519 O O . GLY A 1 202 ? 12.055 -10.885 15.179 1.00 80.62 202 GLY A O 1
ATOM 1520 N N . PRO A 1 203 ? 14.114 -11.562 15.758 1.00 70.94 203 PRO A N 1
ATOM 1521 C CA . PRO A 1 203 ? 13.782 -11.744 17.169 1.00 70.94 203 PRO A CA 1
ATOM 1522 C C . PRO A 1 203 ? 13.430 -10.396 17.816 1.00 70.94 203 PRO A C 1
ATOM 1524 O O . PRO A 1 203 ? 14.279 -9.507 17.867 1.00 70.94 203 PRO A O 1
ATOM 1527 N N . GLY A 1 204 ? 12.204 -10.241 18.323 1.00 70.62 204 GLY A N 1
ATOM 1528 C CA . GLY A 1 204 ? 11.709 -8.960 18.845 1.00 70.62 204 GLY A CA 1
ATOM 1529 C C . GLY A 1 204 ? 11.162 -8.014 17.767 1.00 70.62 204 GLY A C 1
ATOM 1530 O O . GLY A 1 204 ? 10.912 -6.849 18.064 1.00 70.62 204 GLY A O 1
ATOM 1531 N N . GLY A 1 205 ? 11.003 -8.493 16.529 1.00 68.81 205 GLY A N 1
ATOM 1532 C CA . GLY A 1 205 ? 10.266 -7.805 15.475 1.00 68.81 205 GLY A CA 1
ATOM 1533 C C . GLY A 1 205 ? 8.771 -7.688 15.778 1.00 68.81 205 GLY A C 1
ATOM 1534 O O . GLY A 1 205 ? 8.291 -8.218 16.780 1.00 68.81 205 GLY A O 1
ATOM 1535 N N . ILE A 1 206 ? 8.032 -7.029 14.883 1.00 71.38 206 ILE A N 1
ATOM 1536 C CA . ILE A 1 206 ? 6.595 -6.697 15.030 1.00 71.38 206 ILE A CA 1
ATOM 1537 C C . ILE A 1 206 ? 5.711 -7.936 15.307 1.00 71.38 206 ILE A C 1
ATOM 1539 O O . ILE A 1 206 ? 4.600 -7.811 15.816 1.00 71.38 206 ILE A O 1
ATOM 1543 N N . ASP A 1 207 ? 6.229 -9.133 15.037 1.00 60.31 207 ASP A N 1
ATOM 1544 C CA . ASP A 1 207 ? 5.550 -10.422 15.176 1.00 60.31 207 ASP A CA 1
ATOM 1545 C C . ASP A 1 207 ? 5.841 -11.181 16.482 1.00 60.31 207 ASP A C 1
ATOM 1547 O O . ASP A 1 207 ? 5.298 -12.271 16.676 1.00 60.31 207 ASP A O 1
ATOM 1551 N N . SER A 1 208 ? 6.744 -10.674 17.327 1.00 55.41 208 SER A N 1
ATOM 1552 C CA . SER A 1 208 ? 7.277 -11.398 18.502 1.00 55.41 208 SER A CA 1
ATOM 1553 C C . SER A 1 208 ? 6.475 -11.143 19.766 1.00 55.41 208 SER A C 1
ATOM 1555 O O . SER A 1 208 ? 6.302 -12.116 20.535 1.00 55.41 208 SER A O 1
#

pLDDT: mean 89.27, std 9.13, range [47.44, 97.19]

Secondary structure (DSSP, 8-state):
-----TTTTT-TTTT--HHHHSPPEEEPTTS-EEEPPHHHHHHHHHHHHHHTT-EETTTTEE--GGGSS---HHHHHHHHTTSS--TTGGG------S-SSHHHHHHHHHHHHHHHHHHHHHHHHHHHHHHT--HHHHHHHHHHGGGTT-BTTB-----TTHHHHHH-TT-HHHHHHHHHHHHHHHHHTHHHHHHHHHHHHSTTSTT-